Protein AF-A0A9E0N8D3-F1 (afdb_monomer)

pLDDT: mean 85.91, std 18.09, range [28.48, 98.56]

Solvent-accessible surface area (backbone atoms only — not comparable to full-atom values): 15712 Å² total; per-residue (Å²): 138,87,85,82,84,81,83,80,85,80,82,81,82,82,82,81,84,80,82,82,86,77,92,72,96,68,85,80,76,84,76,77,80,75,85,66,82,74,75,60,79,77,50,47,79,58,32,45,35,40,57,48,34,69,69,19,32,41,31,29,30,68,46,88,42,98,56,79,74,58,76,90,47,58,87,72,46,71,86,77,69,68,36,38,36,43,28,31,67,43,75,44,84,40,78,95,78,21,38,35,34,36,29,39,39,31,41,73,84,48,74,42,73,33,40,37,40,24,43,97,76,38,31,37,54,36,80,48,24,34,87,54,56,32,44,76,65,38,65,81,55,45,46,82,39,86,67,46,75,50,72,42,72,42,49,60,54,99,29,37,83,53,64,70,53,51,58,30,40,39,40,28,35,37,37,43,50,66,57,93,94,51,84,66,89,57,69,52,35,36,40,40,37,38,39,38,38,36,61,47,71,68,44,81,48,62,37,46,94,72,71,49,68,42,69,17,38,32,34,39,37,38,45,45,39,33,39,40,46,82,96,52,93,68,62,51,66,52,66,84,87,35,45,18,28,40,24,33,19,72,71,70,12,77,45,35,31,30,27,67,74,46,50,22,32,32,27,53,46,78,43,77,78,105

Radius of gyration: 23.01 Å; Cα contacts (8 Å, |Δi|>4): 579; chains: 1; bounding box: 54×62×64 Å

Structure (mmCIF, N/CA/C/O backbone):
data_AF-A0A9E0N8D3-F1
#
_entry.id   AF-A0A9E0N8D3-F1
#
loop_
_atom_site.group_PDB
_atom_site.id
_atom_site.type_symbol
_atom_site.label_atom_id
_atom_site.label_alt_id
_atom_site.label_comp_id
_atom_site.label_asym_id
_atom_site.label_entity_id
_atom_site.label_seq_id
_atom_site.pdbx_PDB_ins_code
_atom_site.Cartn_x
_atom_site.Cartn_y
_atom_site.Cartn_z
_atom_site.occupancy
_atom_site.B_iso_or_equiv
_atom_site.auth_seq_id
_atom_site.auth_comp_id
_atom_site.auth_asym_id
_atom_site.auth_atom_id
_atom_site.pdbx_PDB_model_num
ATOM 1 N N . MET A 1 1 ? 30.049 -34.501 -36.820 1.00 40.84 1 MET A N 1
ATOM 2 C CA . MET A 1 1 ? 29.892 -33.733 -35.567 1.00 40.84 1 MET A CA 1
ATOM 3 C C . MET A 1 1 ? 28.746 -34.367 -34.801 1.00 40.84 1 MET A C 1
ATOM 5 O O . MET A 1 1 ? 27.603 -34.255 -35.216 1.00 40.84 1 MET A O 1
ATOM 9 N N . THR A 1 2 ? 29.072 -35.170 -33.796 1.00 31.34 2 THR A N 1
ATOM 10 C CA . THR A 1 2 ? 28.142 -36.113 -33.163 1.00 31.34 2 THR A CA 1
ATOM 11 C C . THR A 1 2 ? 27.604 -35.480 -31.885 1.00 31.34 2 THR A C 1
ATOM 13 O O . THR A 1 2 ? 28.347 -35.320 -30.920 1.00 31.34 2 THR A O 1
ATOM 16 N N . VAL A 1 3 ? 26.337 -35.068 -31.895 1.00 28.48 3 VAL A N 1
ATOM 17 C CA . VAL A 1 3 ? 25.669 -34.444 -30.745 1.00 28.48 3 VAL A CA 1
ATOM 18 C C . VAL A 1 3 ? 25.229 -35.547 -29.781 1.00 28.48 3 VAL A C 1
ATOM 20 O O . VAL A 1 3 ? 24.396 -36.383 -30.123 1.00 28.48 3 VAL A O 1
ATOM 23 N N . ARG A 1 4 ? 25.820 -35.577 -28.582 1.00 33.94 4 ARG A N 1
ATOM 24 C CA . ARG A 1 4 ? 25.388 -36.435 -27.471 1.00 33.94 4 ARG A CA 1
ATOM 25 C C . ARG A 1 4 ? 24.353 -35.673 -26.644 1.00 33.94 4 ARG A C 1
ATOM 27 O O . ARG A 1 4 ? 24.693 -34.690 -25.996 1.00 33.94 4 ARG A O 1
ATOM 34 N N . ILE A 1 5 ? 23.108 -36.136 -26.678 1.00 34.28 5 ILE A N 1
ATOM 35 C CA . ILE A 1 5 ? 22.021 -35.663 -25.814 1.00 34.28 5 ILE A CA 1
ATOM 36 C C . ILE A 1 5 ? 22.166 -36.384 -24.470 1.00 34.28 5 ILE A C 1
ATOM 38 O O . ILE A 1 5 ? 22.005 -37.601 -24.397 1.00 34.28 5 ILE A O 1
ATOM 42 N N . ALA A 1 6 ? 22.516 -35.643 -23.420 1.00 36.38 6 ALA A N 1
ATOM 43 C CA . ALA A 1 6 ? 22.504 -36.136 -22.048 1.00 36.38 6 ALA A CA 1
ATOM 44 C C . ALA A 1 6 ? 21.109 -35.896 -21.454 1.00 36.38 6 ALA A C 1
ATOM 46 O O . ALA A 1 6 ? 20.707 -34.761 -21.212 1.00 36.38 6 ALA A O 1
ATOM 47 N N . LEU A 1 7 ? 20.369 -36.986 -21.261 1.00 33.66 7 LEU A N 1
ATOM 48 C CA . LEU A 1 7 ? 19.068 -37.017 -20.606 1.00 33.66 7 LEU A CA 1
ATOM 49 C C . LEU A 1 7 ? 19.296 -37.026 -19.086 1.00 33.66 7 LEU A C 1
ATOM 51 O O . LEU A 1 7 ? 19.716 -38.040 -18.530 1.00 33.66 7 LEU A O 1
ATOM 55 N N . ALA A 1 8 ? 19.062 -35.899 -18.415 1.00 36.78 8 ALA A N 1
ATOM 56 C CA . ALA A 1 8 ? 19.076 -35.834 -16.957 1.00 36.78 8 ALA A CA 1
ATOM 57 C C . ALA A 1 8 ? 17.675 -36.175 -16.423 1.00 36.78 8 ALA A C 1
ATOM 59 O O . ALA A 1 8 ? 16.746 -35.376 -16.522 1.00 36.78 8 ALA A O 1
ATOM 60 N N . LEU A 1 9 ? 17.531 -37.385 -15.875 1.00 35.62 9 LEU A N 1
ATOM 61 C CA . LEU A 1 9 ? 16.395 -37.778 -15.042 1.00 35.62 9 LEU A CA 1
ATOM 62 C C . LEU A 1 9 ? 16.452 -36.977 -13.733 1.00 35.62 9 LEU A C 1
ATOM 64 O O . LEU A 1 9 ? 17.329 -37.215 -12.905 1.00 35.62 9 LEU A O 1
ATOM 68 N N . ALA A 1 10 ? 15.505 -36.063 -13.527 1.00 40.44 10 ALA A N 1
ATOM 69 C CA . ALA A 1 10 ? 15.233 -35.490 -12.215 1.00 40.44 10 ALA A CA 1
ATOM 70 C C . ALA A 1 10 ? 14.084 -36.273 -11.565 1.00 40.44 10 ALA A C 1
ATOM 72 O O . ALA A 1 10 ? 12.963 -36.325 -12.067 1.00 40.44 10 ALA A O 1
ATOM 73 N N . THR A 1 11 ? 14.410 -36.933 -10.460 1.00 39.22 11 THR A N 1
ATOM 74 C CA . THR A 1 11 ? 13.525 -37.726 -9.609 1.00 39.22 11 THR A CA 1
ATOM 75 C C . THR A 1 11 ? 12.438 -36.861 -8.966 1.00 39.22 11 THR A C 1
ATOM 77 O O . THR A 1 11 ? 12.750 -35.941 -8.210 1.00 39.22 11 THR A O 1
ATOM 80 N N . LEU A 1 12 ? 11.168 -37.197 -9.217 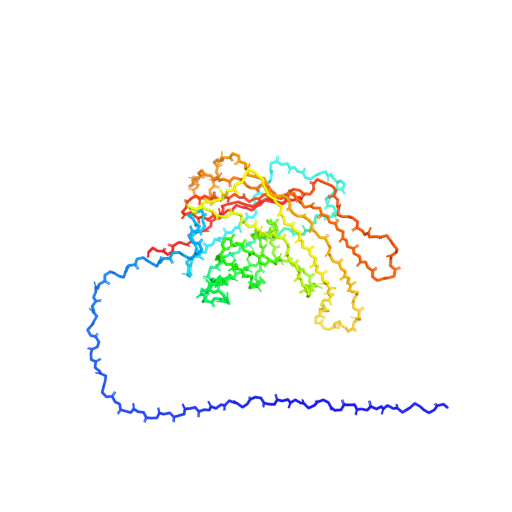1.00 38.12 12 LEU A N 1
ATOM 81 C CA . LEU A 1 12 ? 10.026 -36.726 -8.431 1.00 38.12 12 LEU A CA 1
ATOM 82 C C . LEU A 1 12 ? 10.109 -37.300 -7.009 1.00 38.12 12 LEU A C 1
ATOM 84 O O . LEU A 1 12 ? 10.012 -38.511 -6.812 1.00 38.12 12 LEU A O 1
ATOM 88 N N . GLY A 1 13 ? 10.261 -36.423 -6.018 1.00 33.69 13 GLY A N 1
ATOM 89 C CA . GLY A 1 13 ? 10.065 -36.763 -4.614 1.00 33.69 13 GLY A CA 1
ATOM 90 C C . GLY A 1 13 ? 8.574 -36.867 -4.304 1.00 33.69 13 GLY A C 1
ATOM 91 O O . GLY A 1 13 ? 7.885 -35.853 -4.230 1.00 33.69 13 GLY A O 1
ATOM 92 N N . LEU A 1 14 ? 8.082 -38.094 -4.122 1.00 37.59 14 LEU A N 1
ATOM 93 C CA . LEU A 1 14 ? 6.800 -38.353 -3.471 1.00 37.59 14 LEU A CA 1
ATOM 94 C C . LEU A 1 14 ? 6.910 -37.969 -1.989 1.00 37.59 14 LEU A C 1
ATOM 96 O O . LEU A 1 14 ? 7.679 -38.579 -1.248 1.00 37.59 14 LEU A O 1
ATOM 100 N N . ALA A 1 15 ? 6.120 -36.991 -1.546 1.00 43.09 15 ALA A N 1
ATOM 101 C CA . ALA A 1 15 ? 5.845 -36.786 -0.130 1.00 43.09 15 ALA A CA 1
ATOM 102 C C . ALA A 1 15 ? 4.623 -37.628 0.261 1.00 43.09 15 ALA A C 1
ATOM 104 O O . ALA A 1 15 ? 3.519 -37.442 -0.249 1.00 43.09 15 ALA A O 1
ATOM 105 N N . SER A 1 16 ? 4.867 -38.595 1.140 1.00 44.56 16 SER A N 1
ATOM 106 C CA . SER A 1 16 ? 3.917 -39.574 1.653 1.00 44.56 16 SER A CA 1
ATOM 107 C C . SER A 1 16 ? 2.778 -38.925 2.445 1.00 44.56 16 SER A C 1
ATOM 109 O O . SER A 1 16 ? 3.011 -38.252 3.447 1.00 44.56 16 SER A O 1
ATOM 111 N N . ALA A 1 17 ? 1.536 -39.198 2.042 1.00 41.22 17 ALA A N 1
ATOM 112 C CA . ALA A 1 17 ? 0.356 -38.984 2.869 1.00 41.22 17 ALA A CA 1
ATOM 113 C C . ALA A 1 17 ? 0.289 -40.087 3.939 1.00 41.22 17 ALA A C 1
ATOM 115 O O . ALA A 1 17 ? 0.029 -41.250 3.629 1.00 41.22 17 ALA A O 1
ATOM 116 N N . ALA A 1 18 ? 0.545 -39.735 5.198 1.00 47.09 18 ALA A N 1
ATOM 117 C CA . ALA A 1 18 ? 0.273 -40.615 6.327 1.00 47.09 18 ALA A CA 1
ATOM 118 C C . ALA A 1 18 ? -1.223 -40.543 6.667 1.00 47.09 18 ALA A C 1
ATOM 120 O O . ALA A 1 18 ? -1.723 -39.526 7.147 1.00 47.09 18 ALA A O 1
ATOM 121 N N . VAL A 1 19 ? -1.933 -41.636 6.394 1.00 41.06 19 VAL A N 1
ATOM 122 C CA . VAL A 1 19 ? -3.293 -41.890 6.872 1.00 41.06 19 VAL A CA 1
ATOM 123 C C . VAL A 1 19 ? -3.208 -42.210 8.364 1.00 41.06 19 VAL A C 1
ATOM 125 O O . VAL A 1 19 ? -2.676 -43.250 8.743 1.00 41.06 19 VAL A O 1
ATOM 128 N N . VAL A 1 20 ? -3.728 -41.323 9.212 1.00 47.22 20 VAL A N 1
ATOM 129 C CA . VAL A 1 20 ? -3.997 -41.627 10.624 1.00 47.22 20 VAL A CA 1
ATOM 130 C C . VAL A 1 20 ? -5.449 -42.083 10.719 1.00 47.22 20 VAL A C 1
ATOM 132 O O . VAL A 1 20 ? -6.372 -41.280 10.824 1.00 47.22 20 VAL A O 1
ATOM 135 N N . THR A 1 21 ? -5.654 -43.392 10.618 1.00 46.22 21 THR A N 1
ATOM 136 C CA . THR A 1 21 ? -6.867 -44.056 11.102 1.00 46.22 21 THR A CA 1
ATOM 137 C C . THR A 1 21 ? -6.728 -44.250 12.602 1.00 46.22 21 THR A C 1
ATOM 139 O O . THR A 1 21 ? -6.015 -45.157 13.024 1.00 46.22 21 THR A O 1
ATOM 142 N N . ASP A 1 22 ? -7.428 -43.432 13.386 1.00 42.62 22 ASP A N 1
ATOM 143 C CA . ASP A 1 22 ? -7.700 -43.733 14.790 1.00 42.62 22 ASP A CA 1
ATOM 144 C C . ASP A 1 22 ? -9.212 -43.878 14.993 1.00 42.62 22 ASP A C 1
ATOM 146 O O . ASP A 1 22 ? -9.996 -42.931 14.900 1.00 42.62 22 ASP A O 1
ATOM 150 N N . LEU A 1 23 ? -9.611 -45.128 15.219 1.00 49.78 23 LEU A N 1
ATOM 151 C CA . LEU A 1 23 ? -10.921 -45.538 15.698 1.00 49.78 23 LEU A CA 1
ATOM 152 C C . LEU A 1 23 ? -10.947 -45.322 17.212 1.00 49.78 23 LEU A C 1
ATOM 154 O O . LEU A 1 23 ? -10.420 -46.136 17.964 1.00 49.78 23 LEU A O 1
ATOM 158 N N . ALA A 1 24 ? -11.605 -44.257 17.665 1.00 49.31 24 ALA A N 1
ATOM 159 C CA . ALA A 1 24 ? -11.943 -44.082 19.073 1.00 49.31 24 ALA A CA 1
ATOM 160 C C . ALA A 1 24 ? -13.449 -43.840 19.222 1.00 49.31 24 ALA A C 1
ATOM 162 O O . ALA A 1 24 ? -13.949 -42.718 19.167 1.00 49.31 24 ALA A O 1
ATOM 163 N N . THR A 1 25 ? -14.186 -44.931 19.431 1.00 54.22 25 THR A N 1
ATOM 164 C CA . THR A 1 25 ? -15.510 -44.920 20.056 1.00 54.22 25 THR A CA 1
ATOM 165 C C . THR A 1 25 ? -15.358 -44.448 21.503 1.00 54.22 25 THR A C 1
ATOM 167 O O . THR A 1 25 ? -14.963 -45.221 22.374 1.00 54.22 25 THR A O 1
ATOM 170 N N . GLY A 1 26 ? -15.647 -43.172 21.756 1.00 43.62 26 GLY A N 1
ATOM 171 C CA . GLY A 1 26 ? -15.596 -42.564 23.083 1.00 43.62 26 GLY A CA 1
ATOM 172 C C . GLY A 1 26 ? -16.756 -41.593 23.279 1.00 43.62 26 GLY A C 1
ATOM 173 O O . GLY A 1 26 ? -16.940 -40.664 22.503 1.00 43.62 26 GLY A O 1
ATOM 174 N N . VAL A 1 27 ? -17.551 -41.860 24.312 1.00 48.00 27 VAL A N 1
ATOM 175 C CA . VAL A 1 27 ? -18.714 -41.105 24.797 1.00 48.00 27 VAL A CA 1
ATOM 176 C C . VAL A 1 27 ? -18.475 -39.591 24.749 1.00 48.00 27 VAL A C 1
ATOM 178 O O . VAL A 1 27 ? -17.574 -39.083 25.411 1.00 48.00 27 VAL A O 1
ATOM 181 N N . ALA A 1 28 ? -19.304 -38.871 23.991 1.00 44.22 28 ALA A N 1
ATOM 182 C CA . ALA A 1 28 ? -19.281 -37.414 23.939 1.00 44.22 28 ALA A CA 1
ATOM 183 C C . ALA A 1 28 ? -19.680 -36.835 25.312 1.00 44.22 28 ALA A C 1
ATOM 185 O O . ALA A 1 28 ? -20.822 -37.034 25.737 1.00 44.22 28 ALA A O 1
ATOM 186 N N . PRO A 1 29 ? -18.801 -36.104 26.023 1.00 46.78 29 PRO A N 1
ATOM 187 C CA . PRO A 1 29 ? -19.255 -35.296 27.138 1.00 46.78 29 PRO A CA 1
ATOM 188 C C . PRO A 1 29 ? -20.081 -34.147 26.559 1.00 46.78 29 PRO A C 1
ATOM 190 O O . PRO A 1 29 ? -19.636 -33.438 25.655 1.00 46.78 29 PRO A O 1
ATOM 193 N N . ALA A 1 30 ? -21.296 -33.971 27.074 1.00 49.72 30 ALA A N 1
ATOM 194 C CA . ALA A 1 30 ? -22.115 -32.801 26.805 1.00 49.72 30 ALA A CA 1
ATOM 195 C C . ALA A 1 30 ? -21.311 -31.540 27.166 1.00 49.72 30 ALA A C 1
ATOM 197 O O . ALA A 1 30 ? -21.161 -31.188 28.337 1.00 49.72 30 ALA A O 1
ATOM 198 N N . LEU A 1 31 ? -20.755 -30.880 26.148 1.00 45.69 31 LEU A N 1
ATOM 199 C CA . LEU A 1 31 ? -20.131 -29.572 26.274 1.00 45.69 31 LEU A CA 1
ATOM 200 C C . LEU A 1 31 ? -21.235 -28.578 26.617 1.00 45.69 31 LEU A C 1
ATOM 202 O O . LEU A 1 31 ? -21.971 -28.104 25.754 1.00 45.69 31 LEU A O 1
ATOM 206 N N . ALA A 1 32 ? -21.350 -28.284 27.909 1.00 45.03 32 ALA A N 1
ATOM 207 C CA . ALA A 1 32 ? -22.109 -27.158 28.409 1.00 45.03 32 ALA A CA 1
ATOM 208 C C . ALA A 1 32 ? -21.654 -25.893 27.665 1.00 45.03 32 ALA A C 1
ATOM 210 O O . ALA A 1 32 ? -20.548 -25.391 27.883 1.00 45.03 32 ALA A O 1
ATOM 211 N N . GLN A 1 33 ? -22.513 -25.387 26.777 1.00 47.53 33 GLN A N 1
ATOM 212 C CA . GLN A 1 33 ? -22.374 -24.075 26.159 1.00 47.53 33 GLN A CA 1
ATOM 213 C C . GLN A 1 33 ? -22.408 -23.021 27.268 1.00 47.53 33 GLN A C 1
ATOM 215 O O . GLN A 1 33 ? -23.461 -22.529 27.670 1.00 47.53 33 GLN A O 1
ATOM 220 N N . ARG A 1 34 ? -21.232 -22.665 27.791 1.00 47.72 34 ARG A N 1
ATOM 221 C CA . ARG A 1 34 ? -21.062 -21.432 28.552 1.00 47.72 34 ARG A CA 1
ATOM 222 C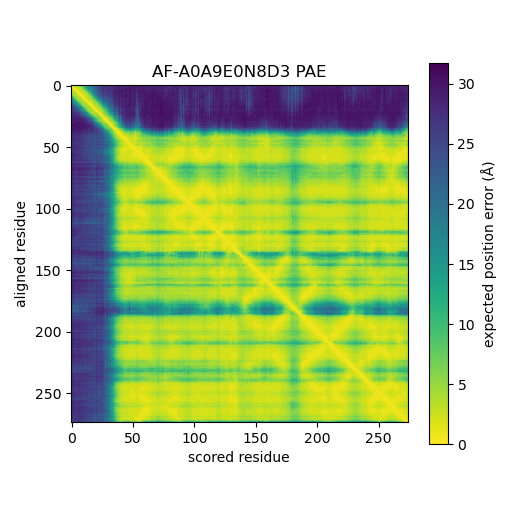 C . ARG A 1 34 ? -21.243 -20.280 27.572 1.00 47.72 34 ARG A C 1
ATOM 224 O O . ARG A 1 34 ? -20.323 -19.929 26.842 1.00 47.72 34 ARG A O 1
ATOM 231 N N . SER A 1 35 ? -22.435 -19.693 27.580 1.00 49.47 35 SER A N 1
ATOM 232 C CA . SER A 1 35 ? -22.829 -18.474 26.865 1.00 49.47 35 SER A CA 1
ATOM 233 C C . SER A 1 35 ? -22.154 -17.211 27.427 1.00 49.47 35 SER A C 1
ATOM 235 O O . SER A 1 35 ? -22.774 -16.161 27.595 1.00 49.47 35 SER A O 1
ATOM 237 N N . GLY A 1 36 ? -20.855 -17.287 27.725 1.00 53.06 36 GLY A N 1
ATOM 238 C CA . GLY A 1 36 ? -20.062 -16.095 27.977 1.00 53.06 36 GLY A CA 1
ATOM 239 C C . GLY A 1 36 ? -19.882 -15.356 26.657 1.00 53.06 36 GLY A C 1
ATOM 240 O O . GLY A 1 36 ? -19.330 -15.926 25.719 1.00 53.06 36 GLY A O 1
ATOM 241 N N . LYS A 1 37 ? -20.340 -14.101 26.567 1.00 60.81 37 LYS A N 1
ATOM 242 C CA . LYS A 1 37 ? -19.964 -13.209 25.461 1.00 60.81 37 LYS A CA 1
ATOM 243 C C . LYS A 1 37 ? -18.437 -13.224 25.352 1.00 60.81 37 LYS A C 1
ATOM 245 O O . LYS A 1 37 ? -17.758 -12.754 26.268 1.00 60.81 37 LYS A O 1
ATOM 250 N N . ALA A 1 38 ? -17.909 -13.810 24.280 1.00 72.00 38 ALA A N 1
ATOM 251 C CA . ALA A 1 38 ? -16.483 -13.771 23.997 1.00 72.00 38 ALA A CA 1
ATOM 252 C C . ALA A 1 38 ? -16.042 -12.302 23.949 1.00 72.00 38 ALA A C 1
ATOM 254 O O . ALA A 1 38 ? -16.764 -11.449 23.430 1.00 72.00 38 ALA A O 1
ATOM 255 N N . LYS A 1 39 ? -14.894 -11.986 24.556 1.00 74.75 39 LYS A N 1
ATOM 256 C CA . LYS A 1 39 ? -14.330 -10.637 24.457 1.00 74.75 39 LYS A CA 1
ATOM 257 C C . LYS A 1 39 ? -13.978 -10.353 22.990 1.00 74.75 39 LYS A C 1
ATOM 259 O O . LYS A 1 39 ? -13.522 -11.286 22.324 1.00 74.75 39 LYS A O 1
ATOM 264 N N . PRO A 1 40 ? -14.124 -9.098 22.526 1.00 77.94 40 PRO A N 1
ATOM 265 C CA . PRO A 1 40 ? -13.659 -8.690 21.208 1.00 77.94 40 PRO A CA 1
ATOM 266 C C . PRO A 1 40 ? -12.215 -9.148 20.985 1.00 77.94 40 PRO A C 1
ATOM 268 O O . PRO A 1 40 ? -11.390 -8.986 21.898 1.00 77.94 40 PRO A O 1
ATOM 271 N N . PRO A 1 41 ? -11.876 -9.705 19.814 1.00 85.88 41 PRO A N 1
ATOM 272 C CA . PRO A 1 41 ? -10.490 -10.007 19.487 1.00 85.88 41 PRO A CA 1
ATOM 273 C C . PRO A 1 41 ? -9.648 -8.722 19.514 1.00 85.88 41 PRO A C 1
ATOM 275 O O . PRO A 1 41 ? -10.050 -7.678 18.999 1.00 85.88 41 PRO A O 1
ATOM 278 N N . LYS A 1 42 ? -8.462 -8.785 20.133 1.00 88.25 42 LYS A N 1
ATOM 279 C CA . LYS A 1 42 ? -7.525 -7.653 20.156 1.00 88.25 42 LYS A CA 1
ATOM 280 C C . LYS A 1 42 ? -6.913 -7.476 18.752 1.00 88.25 42 LYS A C 1
ATOM 282 O O . LYS A 1 42 ? -6.378 -8.454 18.231 1.00 88.25 42 LYS A O 1
ATOM 287 N N . PRO A 1 43 ? -6.917 -6.263 18.166 1.00 91.56 43 PRO A N 1
ATOM 288 C CA . PRO A 1 43 ? -6.199 -5.998 16.921 1.00 91.56 43 PRO A CA 1
ATOM 289 C C . PRO A 1 43 ? -4.686 -6.217 17.053 1.00 91.56 43 PRO A C 1
ATOM 291 O O . PRO A 1 43 ? -4.087 -5.886 18.081 1.00 91.56 43 PRO A O 1
ATOM 294 N N . ALA A 1 44 ? -4.063 -6.734 15.995 1.00 92.81 44 ALA A N 1
ATOM 295 C CA . ALA A 1 44 ? -2.612 -6.810 15.867 1.00 92.81 44 ALA A CA 1
ATOM 296 C C . ALA A 1 44 ? -1.985 -5.433 15.595 1.00 92.81 44 ALA A C 1
ATOM 298 O O . ALA A 1 44 ? -2.652 -4.491 15.165 1.00 92.81 44 ALA A O 1
ATOM 299 N N . CYS A 1 45 ? -0.674 -5.330 15.841 1.00 91.50 45 CYS A N 1
ATOM 300 C CA . CYS A 1 45 ? 0.171 -4.165 15.540 1.00 91.50 45 CYS A CA 1
ATOM 301 C C . CYS A 1 45 ? -0.192 -2.846 16.250 1.00 91.50 45 CYS A C 1
ATOM 303 O O . CYS A 1 45 ? 0.422 -1.821 15.961 1.00 91.50 45 CYS A O 1
ATOM 305 N N . ASP A 1 46 ? -1.177 -2.861 17.157 1.00 88.69 46 ASP A N 1
ATOM 306 C CA . ASP A 1 46 ? -1.665 -1.726 17.955 1.00 88.69 46 ASP A CA 1
ATOM 307 C C . ASP A 1 46 ? -1.992 -0.443 17.142 1.00 88.69 46 ASP A C 1
ATOM 309 O O . ASP A 1 46 ? -2.109 0.639 17.717 1.00 88.69 46 ASP A O 1
ATOM 313 N N . LEU A 1 47 ? -2.185 -0.534 15.818 1.00 90.44 47 LEU A N 1
ATOM 314 C CA . LEU A 1 47 ? -2.511 0.598 14.942 1.00 90.44 47 LEU A CA 1
ATOM 315 C C . LEU A 1 47 ? -4.021 0.876 14.966 1.00 90.44 47 LEU A C 1
ATOM 317 O O . LEU A 1 47 ? -4.816 0.150 14.375 1.00 90.44 47 LEU A O 1
ATOM 321 N N . LYS A 1 48 ? -4.438 1.965 15.619 1.00 88.81 48 LYS A N 1
ATOM 322 C CA . LYS A 1 48 ? -5.859 2.336 15.762 1.00 88.81 48 LYS A CA 1
ATOM 323 C C . LYS A 1 48 ? -6.519 2.659 14.425 1.00 88.81 48 LYS A C 1
ATOM 325 O O . LYS A 1 48 ? -7.692 2.358 14.236 1.00 88.81 48 LYS A O 1
ATOM 330 N N . GLY A 1 49 ? -5.757 3.261 13.513 1.00 88.69 49 GLY A N 1
ATOM 331 C CA . GLY A 1 49 ? -6.204 3.610 12.167 1.00 88.69 49 GLY A CA 1
ATOM 332 C C . GLY A 1 49 ? -6.450 2.411 11.259 1.00 88.69 49 GLY A C 1
ATOM 333 O O . GLY A 1 49 ? -7.005 2.594 10.186 1.00 88.69 49 GLY A O 1
ATOM 334 N N . PHE A 1 50 ? -6.036 1.203 11.659 1.00 94.19 50 PHE A N 1
ATOM 335 C CA . PHE A 1 50 ? -6.167 0.007 10.841 1.00 94.19 50 PHE A CA 1
ATOM 336 C C . PHE A 1 50 ? -6.333 -1.241 11.718 1.00 94.19 50 PHE A C 1
ATOM 338 O O . PHE A 1 50 ? -5.339 -1.840 12.135 1.00 94.19 50 PHE A O 1
ATOM 345 N N . PRO A 1 51 ? -7.581 -1.635 12.037 1.00 94.31 51 PRO A N 1
ATOM 346 C CA . PRO A 1 51 ? -7.832 -2.764 12.921 1.00 94.31 51 PRO A CA 1
ATOM 347 C C . PRO A 1 51 ? -7.479 -4.083 12.221 1.00 94.31 51 PRO A C 1
ATOM 349 O O . PRO A 1 51 ? -8.277 -4.644 11.471 1.00 94.31 51 PRO A O 1
ATOM 352 N N . LEU A 1 52 ? -6.279 -4.596 12.487 1.00 96.44 52 LEU A N 1
ATOM 353 C CA . LEU A 1 52 ? -5.801 -5.876 11.966 1.00 96.44 52 LEU A CA 1
ATOM 354 C C . LEU A 1 52 ? -6.330 -7.030 12.826 1.00 96.44 52 LEU A C 1
ATOM 356 O O . LEU A 1 52 ? -5.682 -7.462 13.777 1.00 96.44 52 LEU A O 1
ATOM 360 N N . VAL A 1 53 ? -7.535 -7.501 12.510 1.00 96.94 53 VAL A N 1
ATOM 361 C CA . VAL A 1 53 ? -8.213 -8.628 13.170 1.00 96.94 53 VAL A CA 1
ATOM 362 C C . VAL A 1 53 ? -8.622 -9.631 12.102 1.00 96.94 53 VAL A C 1
ATOM 364 O O . VAL A 1 53 ? -9.205 -9.224 11.101 1.00 96.94 53 VAL A O 1
ATOM 367 N N . VAL A 1 54 ? -8.348 -10.922 12.317 1.00 97.38 54 VAL A N 1
ATOM 368 C CA . VAL A 1 54 ? -8.739 -11.994 11.383 1.00 97.38 54 VAL A CA 1
ATOM 369 C C . VAL A 1 54 ? -10.226 -11.896 11.041 1.00 97.38 54 VAL A C 1
ATOM 371 O O . VAL A 1 54 ? -11.066 -11.801 11.934 1.00 97.38 54 VAL A O 1
ATOM 374 N N . GLY A 1 55 ? -10.538 -11.920 9.745 1.00 97.06 55 GLY A N 1
ATOM 375 C CA . GLY A 1 55 ? -11.895 -11.776 9.218 1.00 97.06 55 GLY A CA 1
ATOM 376 C C . GLY A 1 55 ? -12.321 -10.336 8.919 1.00 97.06 55 GLY A C 1
ATOM 377 O O . GLY A 1 55 ? -13.331 -10.150 8.241 1.00 97.06 55 GLY A O 1
ATOM 378 N N . ASN A 1 56 ? -11.564 -9.318 9.349 1.00 98.31 56 ASN A N 1
ATOM 379 C CA . ASN A 1 56 ? -11.799 -7.957 8.867 1.00 98.31 56 ASN A CA 1
ATOM 380 C C . ASN A 1 56 ? -11.525 -7.884 7.365 1.00 98.31 56 ASN A C 1
ATOM 382 O O . ASN A 1 56 ? -10.530 -8.436 6.888 1.00 98.31 56 ASN A O 1
ATOM 386 N N . SER A 1 57 ? -12.384 -7.182 6.627 1.00 98.38 57 SER A N 1
ATOM 387 C CA . SER A 1 57 ? -12.216 -7.013 5.186 1.00 98.38 57 SER A CA 1
ATOM 388 C C . SER A 1 57 ? -12.723 -5.675 4.665 1.00 98.38 57 SER A C 1
ATOM 390 O O . SER A 1 57 ? -13.742 -5.164 5.139 1.00 98.38 57 SER A O 1
ATOM 392 N N . TRP A 1 58 ? -12.080 -5.193 3.607 1.00 98.50 58 TRP A N 1
ATOM 393 C CA . TRP A 1 58 ? -12.411 -3.971 2.882 1.00 98.50 58 TRP A CA 1
ATOM 394 C C . TRP A 1 58 ? -12.549 -4.288 1.395 1.00 98.50 58 TRP A C 1
ATOM 396 O O . TRP A 1 58 ? -11.615 -4.812 0.790 1.00 98.50 58 TRP A O 1
ATOM 406 N N . THR A 1 59 ? -13.693 -3.952 0.805 1.00 98.50 59 THR A N 1
ATOM 407 C CA . THR A 1 59 ? -13.897 -4.024 -0.647 1.00 98.50 59 THR A CA 1
ATOM 408 C C . THR A 1 59 ? -13.806 -2.621 -1.226 1.00 98.50 59 THR A C 1
ATOM 410 O O . THR A 1 59 ? -14.602 -1.752 -0.868 1.00 98.50 59 THR A O 1
ATOM 413 N N . PHE A 1 60 ? -12.898 -2.407 -2.168 1.00 98.50 60 PHE A N 1
ATOM 414 C CA . PHE A 1 60 ? -12.726 -1.160 -2.898 1.00 98.50 60 PHE A CA 1
ATOM 415 C C . PHE A 1 60 ? -13.186 -1.312 -4.344 1.00 98.50 60 PHE A C 1
ATOM 417 O O . PHE A 1 60 ? -12.972 -2.351 -4.970 1.00 98.50 60 PHE A O 1
ATOM 424 N N . VAL A 1 61 ? -13.797 -0.251 -4.865 1.00 97.94 61 VAL A N 1
ATOM 425 C CA . VAL A 1 61 ? -14.220 -0.144 -6.267 1.00 97.94 61 VAL A CA 1
ATOM 426 C C . VAL A 1 61 ? -13.702 1.162 -6.869 1.00 97.94 61 VAL A C 1
ATOM 428 O O . VAL A 1 61 ? -13.514 2.133 -6.121 1.00 97.94 61 VAL A O 1
ATOM 431 N N . PRO A 1 62 ? -13.477 1.211 -8.193 1.00 97.31 62 PRO A N 1
ATOM 432 C CA . PRO A 1 62 ? -13.136 2.433 -8.901 1.00 97.31 62 PRO A CA 1
ATOM 433 C C . PRO A 1 62 ? -14.096 3.582 -8.606 1.00 97.31 62 PRO A C 1
ATOM 435 O O . PRO A 1 62 ? -15.317 3.421 -8.602 1.00 97.31 62 PRO A O 1
ATOM 438 N N . THR A 1 63 ? -13.534 4.767 -8.402 1.00 95.94 63 THR A N 1
ATOM 439 C CA . THR A 1 63 ? -14.275 6.028 -8.340 1.00 95.94 63 THR A CA 1
ATOM 440 C C . THR A 1 63 ? -13.594 7.080 -9.203 1.00 95.94 63 THR A C 1
ATOM 442 O O . THR A 1 63 ? -12.441 6.926 -9.602 1.00 95.94 63 THR A O 1
ATOM 445 N N . ALA A 1 64 ? -14.314 8.156 -9.520 1.00 93.00 64 ALA A N 1
ATOM 446 C CA . ALA A 1 64 ? -13.749 9.245 -10.302 1.00 93.00 64 ALA A CA 1
ATOM 447 C C . ALA A 1 64 ? -12.603 9.918 -9.531 1.00 93.00 64 ALA A C 1
ATOM 449 O O . ALA A 1 64 ? -12.806 10.442 -8.432 1.00 93.00 64 ALA A O 1
ATOM 450 N N . ALA A 1 65 ? -11.408 9.923 -10.122 1.00 91.19 65 ALA A N 1
ATOM 451 C CA . ALA A 1 65 ? -10.301 10.731 -9.637 1.00 91.19 65 ALA A CA 1
ATOM 452 C C . ALA A 1 65 ? -10.602 12.231 -9.832 1.00 91.19 65 ALA A C 1
ATOM 454 O O . ALA A 1 65 ? -11.305 12.605 -10.776 1.00 91.19 65 ALA A O 1
ATOM 455 N N . PRO A 1 66 ? -10.060 13.117 -8.975 1.00 88.81 66 PRO A N 1
ATOM 456 C CA . PRO A 1 66 ? -10.322 14.557 -9.053 1.00 88.81 66 PRO A CA 1
ATOM 457 C C . PRO A 1 66 ? -9.723 15.223 -10.298 1.00 88.81 66 PRO A C 1
ATOM 459 O O . PRO A 1 66 ? -10.112 16.334 -10.646 1.00 88.81 66 PRO A O 1
ATOM 462 N N . ALA A 1 67 ? -8.774 14.560 -10.958 1.00 88.88 67 ALA A N 1
ATOM 463 C CA . ALA A 1 67 ? -8.157 15.012 -12.192 1.00 88.88 67 ALA A CA 1
ATOM 464 C C . ALA A 1 67 ? -8.154 13.870 -13.208 1.00 88.88 67 ALA A C 1
ATOM 466 O O . ALA A 1 67 ? -8.009 12.705 -12.838 1.00 88.88 67 ALA A O 1
ATOM 467 N N . GLN A 1 68 ? -8.300 14.226 -14.481 1.00 88.19 68 GLN A N 1
ATOM 468 C CA . GLN A 1 68 ? -8.131 13.291 -15.585 1.00 88.19 68 GLN A CA 1
ATOM 469 C C . GLN A 1 68 ? -6.660 13.252 -16.016 1.00 88.19 68 GLN A C 1
ATOM 471 O O . GLN A 1 68 ? -5.967 14.271 -15.904 1.00 88.19 68 GLN A O 1
ATOM 476 N N . PRO A 1 69 ? -6.180 12.112 -16.533 1.00 88.00 69 PRO A N 1
ATOM 477 C CA . PRO A 1 69 ? -4.842 12.044 -17.090 1.00 88.00 69 PRO A CA 1
ATOM 478 C C . PRO A 1 69 ? -4.726 12.951 -18.325 1.00 88.00 69 PRO A C 1
ATOM 480 O O . PRO A 1 69 ? -5.669 13.032 -19.117 1.00 88.00 69 PRO A O 1
ATOM 483 N N . PRO A 1 70 ? -3.566 13.583 -18.561 1.00 88.00 70 PRO A N 1
ATOM 484 C CA . PRO A 1 70 ? -3.242 14.166 -19.857 1.00 88.00 70 PRO A CA 1
ATOM 485 C C . PRO A 1 70 ? -3.375 13.128 -20.978 1.00 88.00 70 PRO A C 1
ATOM 487 O O . PRO A 1 70 ? -2.978 11.975 -20.805 1.00 88.00 70 PRO A O 1
ATOM 490 N N . GLU A 1 71 ? -3.850 13.547 -22.152 1.00 89.88 71 GLU A N 1
ATOM 491 C CA . GLU A 1 71 ? -4.104 12.658 -23.299 1.00 89.88 71 GLU A CA 1
ATOM 492 C C . GLU A 1 71 ? -2.880 11.803 -23.674 1.00 89.88 71 GLU A C 1
ATOM 494 O O . GLU A 1 71 ? -2.989 10.600 -23.907 1.00 89.88 71 GLU A O 1
ATOM 499 N N . ALA A 1 72 ? -1.684 12.397 -23.624 1.00 87.06 72 ALA A N 1
ATOM 500 C CA . ALA A 1 72 ? -0.424 11.711 -23.904 1.00 87.06 72 ALA A CA 1
ATOM 501 C C . ALA A 1 72 ? -0.121 10.535 -22.951 1.00 87.06 72 ALA A C 1
ATOM 503 O O . ALA A 1 72 ? 0.657 9.648 -23.311 1.00 87.06 72 ALA A O 1
ATOM 504 N N . MET A 1 73 ? -0.720 10.520 -21.753 1.00 85.69 73 MET A N 1
ATOM 505 C CA . MET A 1 73 ? -0.550 9.453 -20.764 1.00 85.69 73 MET A CA 1
ATOM 506 C C . MET A 1 73 ? -1.568 8.323 -20.910 1.00 85.69 73 MET A C 1
ATOM 508 O O . MET A 1 73 ? -1.279 7.221 -20.457 1.00 85.69 73 MET A O 1
ATOM 512 N N . LEU A 1 74 ? -2.700 8.537 -21.592 1.00 88.19 74 LEU A N 1
ATOM 513 C CA . LEU A 1 74 ? -3.797 7.560 -21.659 1.00 88.19 74 LEU A CA 1
ATOM 514 C C . LEU A 1 74 ? -3.352 6.178 -22.159 1.00 88.19 74 LEU A C 1
ATOM 516 O O . LEU A 1 74 ? -3.805 5.163 -21.646 1.00 88.19 74 LEU A O 1
ATOM 520 N N . ARG A 1 75 ? -2.413 6.129 -23.111 1.00 88.06 75 ARG A N 1
ATOM 521 C CA . ARG A 1 75 ? -1.872 4.871 -23.663 1.00 88.06 75 ARG A CA 1
ATOM 522 C C . ARG A 1 75 ? -0.939 4.101 -22.720 1.00 88.06 75 ARG A C 1
ATOM 524 O O . ARG A 1 75 ? -0.587 2.966 -23.022 1.00 88.06 75 ARG A O 1
ATOM 531 N N . PHE A 1 76 ? -0.479 4.737 -21.647 1.00 84.19 76 PHE A N 1
ATOM 532 C CA . PHE A 1 76 ? 0.446 4.162 -20.667 1.00 84.19 76 PHE A CA 1
ATOM 533 C C . PHE A 1 76 ? -0.243 3.811 -19.347 1.00 84.19 76 PHE A C 1
ATOM 535 O O . PHE A 1 76 ? 0.393 3.242 -18.463 1.00 84.19 76 PHE A O 1
ATOM 542 N N . ILE A 1 77 ? -1.524 4.154 -19.207 1.00 87.62 77 ILE A N 1
ATOM 543 C CA . ILE A 1 77 ? -2.305 3.829 -18.021 1.00 87.62 77 ILE A CA 1
ATOM 544 C C . ILE A 1 77 ? -2.657 2.343 -18.084 1.00 87.62 77 ILE A C 1
ATOM 546 O O . ILE A 1 77 ? -3.261 1.901 -19.068 1.00 87.62 77 ILE A O 1
ATOM 550 N N . PRO A 1 78 ? -2.263 1.548 -17.076 1.00 88.50 78 PRO A N 1
ATOM 551 C CA . PRO A 1 78 ? -2.648 0.150 -17.028 1.00 88.50 78 PRO A CA 1
ATOM 552 C C . PRO A 1 78 ? -4.174 0.034 -16.891 1.00 88.50 78 PRO A C 1
ATOM 554 O O . PRO A 1 78 ? -4.820 0.960 -16.408 1.00 88.50 78 PRO A O 1
ATOM 557 N N . PRO A 1 79 ? -4.782 -1.102 -17.259 1.00 89.88 79 PRO A N 1
ATOM 558 C CA . PRO A 1 79 ? -6.183 -1.350 -16.942 1.00 89.88 79 PRO A CA 1
ATOM 559 C C . PRO A 1 79 ? -6.451 -1.172 -15.442 1.00 89.88 79 PRO A C 1
ATOM 561 O O . PRO A 1 79 ? -5.672 -1.643 -14.613 1.00 89.88 79 PRO A O 1
ATOM 564 N N . GLN A 1 80 ? -7.546 -0.496 -15.092 1.00 92.38 80 GLN A N 1
ATOM 565 C CA . GLN A 1 80 ? -7.973 -0.324 -13.704 1.00 92.38 80 GLN A CA 1
ATOM 566 C C . GLN A 1 80 ? -8.768 -1.558 -13.240 1.00 92.38 80 GLN A C 1
ATOM 568 O O . GLN A 1 80 ? -9.818 -1.839 -13.834 1.00 92.38 80 GLN A O 1
ATOM 573 N N . PRO A 1 81 ? -8.333 -2.270 -12.179 1.00 94.75 81 PRO A N 1
ATOM 574 C CA . PRO A 1 81 ? -9.143 -3.310 -11.562 1.00 94.75 81 PRO A CA 1
ATOM 575 C C . PRO A 1 81 ? -10.540 -2.835 -11.173 1.00 94.75 81 PRO A C 1
ATOM 577 O O . PRO A 1 81 ? -10.710 -1.720 -10.678 1.00 94.75 81 PRO A O 1
ATOM 580 N N . GLN A 1 82 ? -11.543 -3.683 -11.375 1.00 96.88 82 GLN A N 1
ATOM 581 C CA . GLN A 1 82 ? -12.940 -3.350 -11.078 1.00 96.88 82 GLN A CA 1
ATOM 582 C C . GLN A 1 82 ? -13.279 -3.552 -9.603 1.00 96.88 82 GLN A C 1
ATOM 584 O O . GLN A 1 82 ? -14.162 -2.881 -9.061 1.00 96.88 82 GLN A O 1
ATOM 589 N N . LYS A 1 83 ? -12.571 -4.465 -8.940 1.00 97.19 83 LYS A N 1
ATOM 590 C CA . LYS A 1 83 ? -12.760 -4.776 -7.533 1.00 97.19 83 LYS A CA 1
ATOM 591 C C . LYS A 1 83 ? -11.443 -5.197 -6.896 1.00 97.19 83 LYS A C 1
ATOM 593 O O . LYS A 1 83 ? -10.713 -6.035 -7.417 1.00 97.19 83 LYS A O 1
ATOM 598 N N . VAL A 1 84 ? -11.188 -4.642 -5.717 1.00 98.00 84 VAL A N 1
ATOM 599 C CA . VAL A 1 84 ? -10.079 -5.046 -4.851 1.00 98.00 84 VAL A CA 1
ATOM 600 C C . VAL A 1 84 ? -10.656 -5.383 -3.490 1.00 98.00 84 VAL A C 1
ATOM 602 O O . VAL A 1 84 ? -11.275 -4.525 -2.863 1.00 98.00 84 VAL A O 1
ATOM 605 N N . LYS A 1 85 ? -10.475 -6.611 -3.013 1.00 98.38 85 LYS A N 1
ATOM 606 C CA . LYS A 1 85 ? -10.891 -7.010 -1.669 1.00 98.38 85 LYS A CA 1
ATOM 607 C C . LYS A 1 85 ? -9.668 -7.366 -0.841 1.00 98.38 85 LYS A C 1
ATOM 609 O O . LYS A 1 85 ? -8.968 -8.321 -1.146 1.00 98.38 85 LYS A O 1
ATOM 614 N N . LEU A 1 86 ? -9.466 -6.624 0.239 1.00 98.31 86 LEU A N 1
ATOM 615 C CA . LEU A 1 86 ? -8.427 -6.884 1.223 1.00 98.31 86 LEU A CA 1
ATOM 616 C C . LEU A 1 86 ? -9.046 -7.563 2.442 1.00 98.31 86 LEU A C 1
ATOM 618 O O . LEU A 1 86 ? -10.003 -7.034 3.003 1.00 98.31 86 LEU A O 1
ATOM 622 N N . THR A 1 87 ? -8.507 -8.700 2.873 1.00 98.56 87 THR A N 1
ATOM 623 C CA . THR A 1 87 ? -8.989 -9.453 4.042 1.00 98.56 87 THR A CA 1
ATOM 624 C C . THR A 1 87 ? -7.830 -9.782 4.969 1.00 98.56 87 THR A C 1
ATOM 626 O O . THR A 1 87 ? -6.776 -10.191 4.504 1.00 98.56 87 THR A O 1
ATOM 629 N N . VAL A 1 88 ? -8.008 -9.652 6.283 1.00 98.50 88 VAL A N 1
ATOM 630 C CA . VAL A 1 88 ? -7.035 -10.174 7.254 1.00 98.50 88 VAL A CA 1
ATOM 631 C C . VAL A 1 88 ? -7.240 -11.681 7.378 1.00 98.50 88 VAL A C 1
ATOM 633 O O . VAL A 1 88 ? -8.197 -12.130 8.013 1.00 98.50 88 VAL A O 1
ATOM 636 N N . ALA A 1 89 ? -6.351 -12.457 6.765 1.00 98.25 89 ALA A N 1
ATOM 637 C CA . ALA A 1 89 ? -6.477 -13.907 6.666 1.00 98.25 89 ALA A CA 1
ATOM 638 C C . ALA A 1 89 ? -5.936 -14.618 7.912 1.00 98.25 89 ALA A C 1
ATOM 640 O O . ALA A 1 89 ? -6.588 -15.499 8.472 1.00 98.25 89 ALA A O 1
ATOM 641 N N . ALA A 1 90 ? -4.756 -14.211 8.383 1.00 97.94 90 ALA A N 1
ATOM 642 C CA . ALA A 1 90 ? -4.101 -14.840 9.523 1.00 97.94 90 ALA A CA 1
ATOM 643 C C . ALA A 1 90 ? -3.238 -13.852 10.308 1.00 97.94 90 ALA A C 1
ATOM 645 O O . ALA A 1 90 ? -2.738 -12.863 9.772 1.00 97.94 90 ALA A O 1
ATOM 646 N N . ILE A 1 91 ? -3.039 -14.145 11.591 1.00 97.75 91 ILE A N 1
ATOM 647 C CA . ILE A 1 91 ? -2.124 -13.422 12.476 1.00 97.75 91 ILE A CA 1
ATOM 648 C C . ILE A 1 91 ? -1.291 -14.471 13.206 1.00 97.75 91 ILE A C 1
ATOM 650 O O . ILE A 1 91 ? -1.848 -15.348 13.866 1.00 97.75 91 ILE A O 1
ATOM 654 N N . ALA A 1 92 ? 0.031 -14.379 13.094 1.00 97.06 92 ALA A N 1
ATOM 655 C CA . ALA A 1 92 ? 0.963 -15.322 13.700 1.00 97.06 92 ALA A CA 1
ATOM 656 C C . ALA A 1 92 ? 2.137 -14.597 14.383 1.00 97.06 92 ALA A C 1
ATOM 658 O O . ALA A 1 92 ? 2.513 -13.496 13.969 1.00 97.06 92 ALA A O 1
ATOM 659 N N . PRO A 1 93 ? 2.753 -15.196 15.417 1.00 96.62 93 PRO A N 1
ATOM 660 C CA . PRO A 1 93 ? 4.038 -14.733 15.925 1.00 96.62 93 PRO A CA 1
ATOM 661 C C . PRO A 1 93 ? 5.119 -14.814 14.838 1.00 96.62 93 PRO A C 1
ATOM 663 O O . PRO A 1 93 ? 5.220 -15.812 14.127 1.00 96.62 93 PRO A O 1
ATOM 666 N N . GLY A 1 94 ? 5.936 -13.771 14.730 1.00 94.25 94 GLY A N 1
ATOM 667 C CA . GLY A 1 94 ? 7.112 -13.707 13.868 1.00 94.25 94 GLY A CA 1
ATOM 668 C C . GLY A 1 94 ? 8.422 -13.839 14.648 1.00 94.25 94 GLY A C 1
ATOM 669 O O . GLY A 1 94 ? 8.452 -13.951 15.877 1.00 94.25 94 GLY A O 1
ATOM 670 N N . ALA A 1 95 ? 9.544 -13.798 13.928 1.00 91.25 95 ALA A N 1
ATOM 671 C CA . ALA A 1 95 ? 10.871 -13.838 14.537 1.00 91.25 95 ALA A CA 1
ATOM 672 C C . ALA A 1 95 ? 11.134 -12.600 15.416 1.00 91.25 95 ALA A C 1
ATOM 674 O O . ALA A 1 95 ? 10.664 -11.499 15.126 1.00 91.25 95 ALA A O 1
ATOM 675 N N . GLY A 1 96 ? 11.904 -12.770 16.496 1.00 89.94 96 GLY A N 1
ATOM 676 C CA . GLY A 1 96 ? 12.340 -11.651 17.343 1.00 89.94 96 GLY A CA 1
ATOM 677 C C . GLY A 1 96 ? 11.206 -10.899 18.053 1.00 89.94 96 GLY A C 1
ATOM 678 O O . GLY A 1 96 ? 11.330 -9.699 18.281 1.00 89.94 96 GLY A O 1
ATOM 679 N N . GLY A 1 97 ? 10.093 -11.576 18.367 1.00 91.81 97 GLY A N 1
ATOM 680 C CA . GLY A 1 97 ? 8.942 -10.970 19.051 1.00 91.81 97 GLY A CA 1
ATOM 681 C C . GLY A 1 97 ? 8.066 -10.089 18.154 1.00 91.81 97 GLY A C 1
ATOM 682 O O . GLY A 1 97 ? 7.241 -9.329 18.658 1.00 91.81 97 GLY A O 1
ATOM 683 N N . THR A 1 98 ? 8.242 -10.175 16.835 1.00 95.69 98 THR A N 1
ATOM 684 C CA . THR A 1 98 ? 7.355 -9.520 15.867 1.00 95.69 98 THR A CA 1
ATOM 685 C C . THR A 1 98 ? 6.032 -10.276 15.731 1.00 95.69 98 THR A C 1
ATOM 687 O O . THR A 1 98 ? 5.875 -11.404 16.194 1.00 95.69 98 THR A O 1
ATOM 690 N N . THR A 1 99 ? 5.051 -9.641 15.105 1.00 97.12 99 THR A N 1
ATOM 691 C CA . THR A 1 99 ? 3.794 -10.241 14.656 1.00 97.12 99 THR A CA 1
ATOM 692 C C . THR A 1 99 ? 3.748 -10.155 13.138 1.00 97.12 99 THR A C 1
ATOM 694 O O . THR A 1 99 ? 4.080 -9.113 12.575 1.00 97.12 99 THR A O 1
ATOM 697 N N . VAL A 1 100 ? 3.329 -11.235 12.487 1.00 97.81 100 VAL A N 1
ATOM 698 C CA . VAL A 1 100 ? 3.109 -11.299 11.042 1.00 97.81 100 VAL A CA 1
ATOM 699 C C . VAL A 1 100 ? 1.613 -11.417 10.798 1.00 97.81 100 VAL A C 1
ATOM 701 O O . VAL A 1 100 ? 0.965 -12.361 11.251 1.00 97.81 100 VAL A O 1
ATOM 704 N N . VAL A 1 101 ? 1.063 -10.444 10.086 1.00 98.25 101 VAL A N 1
ATOM 705 C CA . VAL A 1 101 ? -0.319 -10.438 9.617 1.00 98.25 101 VAL A CA 1
ATOM 706 C C . VAL A 1 101 ? -0.305 -10.799 8.140 1.00 98.25 101 VAL A C 1
ATOM 708 O O . VAL A 1 101 ? 0.328 -10.107 7.350 1.00 98.25 101 VAL A O 1
ATOM 711 N N . THR A 1 102 ? -0.980 -11.883 7.774 1.00 98.38 102 THR A N 1
ATOM 712 C CA . THR A 1 102 ? -1.185 -12.275 6.374 1.00 98.38 102 THR A CA 1
ATOM 713 C C . THR A 1 102 ? -2.508 -11.705 5.899 1.00 98.38 102 THR A C 1
ATOM 715 O O . THR A 1 102 ? -3.524 -11.827 6.593 1.00 98.38 102 THR A O 1
ATOM 718 N N . LEU A 1 103 ? -2.489 -11.076 4.732 1.00 98.19 103 LEU A N 1
ATOM 719 C CA . LEU A 1 103 ? -3.667 -10.537 4.076 1.00 98.19 103 LEU A CA 1
ATOM 720 C C . LEU A 1 103 ? -3.989 -11.392 2.853 1.00 98.19 103 LEU A C 1
ATOM 722 O O . LEU A 1 103 ? -3.071 -11.857 2.192 1.00 98.19 103 LEU A O 1
ATOM 726 N N . ASP A 1 104 ? -5.268 -11.535 2.531 1.00 98.06 104 ASP A N 1
ATOM 727 C CA . ASP A 1 104 ? -5.701 -11.944 1.197 1.00 98.06 104 ASP A CA 1
ATOM 728 C C . ASP A 1 104 ? -6.102 -10.683 0.435 1.00 98.06 104 ASP A C 1
ATOM 730 O O . ASP A 1 104 ? -7.033 -9.977 0.840 1.00 98.06 104 ASP A O 1
ATOM 734 N N . GLU A 1 105 ? -5.386 -10.385 -0.645 1.00 97.62 105 GLU A N 1
ATOM 735 C CA . GLU A 1 105 ? -5.702 -9.297 -1.568 1.00 97.62 105 GLU A CA 1
ATOM 736 C C . GLU A 1 105 ? -6.210 -9.890 -2.884 1.00 97.62 105 GLU A C 1
ATOM 738 O O . GLU A 1 105 ? -5.436 -10.353 -3.718 1.00 97.62 105 GLU A O 1
ATOM 743 N N . ASP A 1 106 ? -7.531 -9.909 -3.041 1.00 97.12 106 ASP A N 1
ATOM 744 C CA . ASP A 1 106 ? -8.224 -10.364 -4.245 1.00 97.12 106 ASP A CA 1
ATOM 745 C C . ASP A 1 106 ? -8.417 -9.184 -5.203 1.00 97.12 106 ASP A C 1
ATOM 747 O O . ASP A 1 106 ? -9.130 -8.225 -4.891 1.00 97.12 106 ASP A O 1
ATOM 751 N N . VAL A 1 107 ? -7.761 -9.256 -6.359 1.00 95.62 107 VAL A N 1
ATOM 752 C CA . VAL A 1 107 ? -7.815 -8.257 -7.428 1.00 95.62 107 VAL A CA 1
ATOM 753 C C . VAL A 1 107 ? -8.432 -8.904 -8.656 1.00 95.62 107 VAL A C 1
ATOM 755 O O . VAL A 1 107 ? -7.765 -9.649 -9.376 1.00 95.62 107 VAL A O 1
ATOM 758 N N . ASP A 1 108 ? -9.720 -8.632 -8.869 1.00 94.38 108 ASP A N 1
ATOM 759 C CA . ASP A 1 108 ? -10.534 -9.218 -9.940 1.00 94.38 108 ASP A CA 1
ATOM 760 C C . ASP A 1 108 ? -10.405 -10.757 -10.055 1.00 94.38 108 ASP A C 1
ATOM 762 O O . ASP A 1 108 ? -10.317 -11.317 -11.148 1.00 94.38 108 ASP A O 1
ATOM 766 N N . GLY A 1 109 ? -10.390 -11.459 -8.917 1.00 93.25 109 GLY A N 1
ATOM 767 C CA . GLY A 1 109 ? -10.307 -12.920 -8.824 1.00 93.25 109 GLY A CA 1
ATOM 768 C C . GLY A 1 109 ? -8.886 -13.465 -8.668 1.00 93.25 109 GLY A C 1
ATOM 769 O O . GLY A 1 109 ? -8.716 -14.654 -8.388 1.00 93.25 109 GLY A O 1
ATOM 770 N N . ARG A 1 110 ? -7.851 -12.630 -8.825 1.00 91.25 110 ARG A N 1
ATOM 771 C CA . ARG A 1 110 ? -6.463 -13.018 -8.547 1.00 91.25 110 ARG A CA 1
ATOM 772 C C . ARG A 1 110 ? -6.120 -12.707 -7.097 1.00 91.25 110 ARG A C 1
ATOM 774 O O . ARG A 1 110 ? -6.060 -11.543 -6.717 1.00 91.25 110 ARG A O 1
ATOM 781 N N . ILE A 1 111 ? -5.825 -13.749 -6.327 1.00 94.06 111 ILE A N 1
ATOM 782 C CA . ILE A 1 111 ? -5.504 -13.636 -4.903 1.00 94.06 111 ILE A CA 1
ATOM 783 C C . ILE A 1 111 ? -3.989 -13.530 -4.713 1.00 94.06 111 ILE A C 1
ATOM 785 O O . ILE A 1 111 ? -3.227 -14.371 -5.193 1.00 94.06 111 ILE A O 1
ATOM 789 N N . LEU A 1 112 ? -3.568 -12.489 -4.002 1.00 93.75 112 LEU A N 1
ATOM 790 C CA . LEU A 1 112 ? -2.218 -12.300 -3.480 1.00 93.75 112 LEU A CA 1
ATOM 791 C C . LEU A 1 112 ? -2.232 -12.481 -1.963 1.00 93.75 112 LEU A C 1
ATOM 793 O O . LEU A 1 112 ? -3.253 -12.230 -1.320 1.00 93.75 112 LEU A O 1
ATOM 797 N N . HIS A 1 113 ? -1.085 -12.855 -1.396 1.00 96.25 113 HIS A N 1
ATOM 798 C CA . HIS A 1 113 ? -0.931 -13.061 0.045 1.00 96.25 113 HIS A CA 1
ATOM 799 C C . HIS A 1 113 ? 0.118 -12.124 0.665 1.00 96.25 113 HIS A C 1
ATOM 801 O O . HIS A 1 113 ? 1.118 -12.606 1.213 1.00 96.25 113 HIS A O 1
ATOM 807 N N . PRO A 1 114 ? -0.059 -10.790 0.573 1.00 96.38 114 PRO A N 1
ATOM 808 C CA . PRO A 1 114 ? 0.895 -9.872 1.162 1.00 96.38 114 PRO A CA 1
ATOM 809 C C . PRO A 1 114 ? 0.916 -10.001 2.685 1.00 96.38 114 PRO A C 1
ATOM 811 O O . PRO A 1 114 ? -0.049 -10.427 3.329 1.00 96.38 114 PRO A O 1
ATOM 814 N N . THR A 1 115 ? 2.024 -9.575 3.285 1.00 96.81 115 THR A N 1
ATOM 815 C CA . THR A 1 115 ? 2.188 -9.602 4.739 1.00 96.81 115 THR A CA 1
ATOM 816 C C . THR A 1 115 ? 2.492 -8.225 5.307 1.00 96.81 115 THR A C 1
ATOM 818 O O . THR A 1 115 ? 3.133 -7.382 4.677 1.00 96.81 115 THR A O 1
ATOM 821 N N . ILE A 1 116 ? 2.037 -8.013 6.540 1.00 97.50 116 ILE A N 1
ATOM 822 C CA . ILE A 1 116 ? 2.455 -6.915 7.403 1.00 97.50 116 ILE A CA 1
ATOM 823 C C . ILE A 1 116 ? 3.232 -7.526 8.562 1.00 97.50 116 ILE A C 1
ATOM 825 O O . ILE A 1 116 ? 2.675 -8.272 9.365 1.00 97.50 116 ILE A O 1
ATOM 829 N N . THR A 1 117 ? 4.509 -7.188 8.676 1.00 96.50 117 THR A N 1
ATOM 830 C CA . THR A 1 117 ? 5.324 -7.523 9.846 1.00 96.50 117 THR A CA 1
ATOM 831 C C . THR A 1 117 ? 5.396 -6.313 10.763 1.00 96.50 117 THR A C 1
ATOM 833 O O . THR A 1 117 ? 5.773 -5.224 10.338 1.00 96.50 117 THR A O 1
ATOM 836 N N . CYS A 1 118 ? 5.036 -6.473 12.032 1.00 95.75 118 CYS A N 1
ATOM 837 C CA . CYS A 1 118 ? 5.018 -5.371 12.986 1.00 95.75 118 CYS A CA 1
ATOM 838 C C . CYS A 1 118 ? 5.589 -5.770 14.349 1.00 95.75 118 CYS A C 1
ATOM 840 O O . CYS A 1 118 ? 5.533 -6.929 14.756 1.00 95.75 118 CYS A O 1
ATOM 842 N N . GLY A 1 119 ? 6.151 -4.799 15.064 1.00 90.94 119 GLY A N 1
ATOM 843 C CA . GLY A 1 119 ? 6.813 -5.007 16.356 1.00 90.94 119 GLY A CA 1
ATOM 844 C C . GLY A 1 119 ? 8.181 -4.334 16.403 1.00 90.94 119 GLY A C 1
ATOM 845 O O . GLY A 1 119 ? 8.755 -4.000 15.369 1.00 90.94 119 GLY A O 1
ATOM 846 N N . SER A 1 120 ? 8.697 -4.084 17.609 1.00 84.62 120 SER A N 1
ATOM 847 C CA . SER A 1 120 ? 10.012 -3.448 17.812 1.00 84.62 120 SER A CA 1
ATOM 848 C C . SER A 1 120 ? 10.183 -2.113 17.061 1.00 84.62 120 SER A C 1
ATOM 850 O O . SER A 1 120 ? 11.257 -1.811 16.548 1.00 84.62 120 SER A O 1
ATOM 852 N N . GLY A 1 121 ? 9.104 -1.325 16.964 1.00 81.50 121 GLY A N 1
ATOM 853 C CA . GLY A 1 121 ? 9.088 -0.037 16.259 1.00 81.50 121 GLY A CA 1
ATOM 854 C C . GLY A 1 121 ? 8.984 -0.126 14.731 1.00 81.50 121 GLY A C 1
ATOM 855 O O . GLY A 1 121 ? 9.097 0.902 14.069 1.00 81.50 121 GLY A O 1
ATOM 856 N N . LYS A 1 122 ? 8.768 -1.321 14.169 1.00 88.06 122 LYS A N 1
ATOM 857 C CA . LYS A 1 122 ? 8.594 -1.541 12.728 1.00 88.06 122 LYS A CA 1
ATOM 858 C C . LYS A 1 122 ? 7.138 -1.818 12.370 1.00 88.06 122 LYS A C 1
ATOM 860 O O . LYS A 1 122 ? 6.407 -2.438 13.149 1.00 88.06 122 LYS A O 1
ATOM 865 N N . PHE A 1 123 ? 6.752 -1.376 11.179 1.00 95.69 123 PHE A N 1
ATOM 866 C CA . PHE A 1 123 ? 5.499 -1.700 10.507 1.00 95.69 123 PHE A CA 1
ATOM 867 C C . PHE A 1 123 ? 5.792 -1.815 9.010 1.00 95.69 123 PHE A C 1
ATOM 869 O O . PHE A 1 123 ? 5.874 -0.828 8.276 1.00 95.69 123 PHE A O 1
ATOM 876 N N . ASP A 1 124 ? 6.010 -3.050 8.592 1.00 95.81 124 ASP A N 1
ATOM 877 C CA . ASP A 1 124 ? 6.664 -3.428 7.356 1.00 95.81 124 ASP A CA 1
ATOM 878 C C . ASP A 1 124 ? 5.671 -4.163 6.455 1.00 95.81 124 ASP A C 1
ATOM 880 O O . ASP A 1 124 ? 5.290 -5.288 6.758 1.00 95.81 124 ASP A O 1
ATOM 884 N N . ILE A 1 125 ? 5.267 -3.544 5.344 1.00 96.06 125 ILE A N 1
ATOM 885 C CA . ILE A 1 125 ? 4.289 -4.113 4.398 1.00 96.06 125 ILE A CA 1
ATOM 886 C C . ILE A 1 125 ? 5.040 -4.682 3.197 1.00 96.06 125 ILE A C 1
ATOM 888 O O . ILE A 1 125 ? 5.980 -4.042 2.722 1.00 96.06 125 ILE A O 1
ATOM 892 N N . THR A 1 126 ? 4.686 -5.862 2.697 1.00 94.25 126 THR A N 1
ATOM 893 C CA . THR A 1 126 ? 5.340 -6.410 1.501 1.00 94.25 126 THR A CA 1
ATOM 894 C C . THR A 1 126 ? 4.982 -5.621 0.230 1.00 94.25 126 THR A C 1
ATOM 896 O O . THR A 1 126 ? 3.882 -5.070 0.140 1.00 94.25 126 THR A O 1
ATOM 899 N N . PRO A 1 127 ? 5.902 -5.526 -0.754 1.00 92.25 127 PRO A N 1
ATOM 900 C CA . PRO A 1 127 ? 5.718 -4.673 -1.935 1.00 92.25 127 PRO A CA 1
ATOM 901 C C . PRO A 1 127 ? 4.530 -5.007 -2.846 1.00 92.25 127 PRO A C 1
ATOM 903 O O . PRO A 1 127 ? 4.121 -4.177 -3.650 1.00 92.25 127 PRO A O 1
ATOM 906 N N . ASP A 1 128 ? 3.990 -6.214 -2.738 1.00 90.62 128 ASP A N 1
ATOM 907 C CA . ASP A 1 128 ? 2.869 -6.723 -3.525 1.00 90.62 128 ASP A CA 1
ATOM 908 C C . ASP A 1 128 ? 1.494 -6.225 -3.053 1.00 90.62 128 ASP A C 1
ATOM 910 O O . ASP A 1 128 ? 0.516 -6.401 -3.776 1.00 90.62 128 ASP A O 1
ATOM 914 N N . SER A 1 129 ? 1.405 -5.590 -1.880 1.00 95.00 129 SER A N 1
ATOM 915 C CA . SER A 1 129 ? 0.130 -5.094 -1.356 1.00 95.00 129 SER A CA 1
ATOM 916 C C . SER A 1 129 ? -0.290 -3.739 -1.933 1.00 95.00 129 SER A C 1
ATOM 918 O O . SER A 1 129 ? 0.519 -2.811 -2.010 1.00 95.00 129 SER A O 1
ATOM 920 N N . ILE A 1 130 ? -1.595 -3.532 -2.127 1.00 96.00 130 ILE A N 1
ATOM 921 C CA . ILE A 1 130 ? -2.184 -2.198 -2.317 1.00 96.00 130 ILE A CA 1
ATOM 922 C C . ILE A 1 130 ? -1.814 -1.236 -1.179 1.00 96.00 130 ILE A C 1
ATOM 924 O O . ILE A 1 130 ? -1.656 -0.040 -1.402 1.00 96.00 130 ILE A O 1
ATOM 928 N N . LEU A 1 131 ? -1.605 -1.723 0.046 1.00 96.50 131 LEU A N 1
ATOM 929 C CA . LEU A 1 131 ? -1.206 -0.881 1.181 1.00 96.50 131 LEU A CA 1
ATOM 930 C C . LEU A 1 131 ? 0.229 -0.368 1.088 1.00 96.50 131 LEU A C 1
ATOM 932 O O . LEU A 1 131 ? 0.609 0.554 1.810 1.00 96.50 131 LEU A O 1
ATOM 936 N N . PHE A 1 132 ? 1.038 -0.987 0.233 1.00 95.38 132 PHE A N 1
ATOM 937 C CA . PHE A 1 132 ? 2.407 -0.582 0.021 1.00 95.38 132 PHE A CA 1
ATOM 938 C C . PHE A 1 132 ? 2.455 0.617 -0.930 1.00 95.38 132 PHE A C 1
ATOM 940 O O . PHE A 1 132 ? 2.944 1.670 -0.534 1.00 95.38 132 PHE A O 1
ATOM 947 N N . ALA A 1 133 ? 1.921 0.497 -2.147 1.00 92.00 133 ALA A N 1
ATOM 948 C CA . ALA A 1 133 ? 2.030 1.544 -3.169 1.00 92.00 133 ALA A CA 1
ATOM 949 C C . ALA A 1 133 ? 0.720 2.291 -3.466 1.00 92.00 133 ALA A C 1
ATOM 951 O O . ALA A 1 133 ? 0.730 3.163 -4.320 1.00 92.00 133 ALA A O 1
ATOM 952 N N . ALA A 1 134 ? -0.404 1.984 -2.813 1.00 95.69 134 ALA A N 1
ATOM 953 C CA . ALA A 1 134 ? -1.747 2.395 -3.256 1.00 95.69 134 ALA A CA 1
ATOM 954 C C . ALA A 1 134 ? -2.100 1.915 -4.682 1.00 95.69 134 ALA A C 1
ATOM 956 O O . ALA A 1 134 ? -2.963 2.488 -5.349 1.00 95.69 134 ALA A O 1
ATOM 957 N N . GLU A 1 135 ? -1.432 0.859 -5.150 1.00 92.00 135 GLU A N 1
ATOM 958 C CA . GLU A 1 135 ? -1.616 0.247 -6.463 1.00 92.00 135 GLU A CA 1
ATOM 959 C C . GLU A 1 135 ? -2.017 -1.223 -6.263 1.00 92.00 135 GLU A C 1
ATOM 961 O O . GLU A 1 135 ? -1.232 -1.979 -5.690 1.00 92.00 135 GLU A O 1
ATOM 966 N N . PRO A 1 136 ? -3.234 -1.636 -6.661 1.00 86.44 136 PRO A N 1
ATOM 967 C CA . PRO A 1 136 ? -3.675 -3.013 -6.477 1.00 86.44 136 PRO A CA 1
ATOM 968 C C . PRO A 1 136 ? -2.968 -3.994 -7.402 1.00 86.44 136 PRO A C 1
ATOM 970 O O . PRO A 1 136 ? -2.690 -3.690 -8.563 1.00 86.44 136 PRO A O 1
ATOM 973 N N . GLY A 1 137 ? -2.816 -5.224 -6.914 1.00 72.12 137 GLY A N 1
ATOM 974 C CA . GLY A 1 137 ? -2.474 -6.373 -7.751 1.00 72.12 137 GLY A CA 1
ATOM 975 C C . GLY A 1 137 ? -0.988 -6.693 -7.804 1.00 72.12 137 GLY A C 1
ATOM 976 O O . GLY A 1 137 ? -0.591 -7.553 -8.598 1.00 72.12 137 GLY A O 1
ATOM 977 N N . GLY A 1 138 ? -0.174 -6.065 -6.960 1.00 79.31 138 GLY A N 1
ATOM 978 C CA . GLY A 1 138 ? 1.262 -6.296 -6.928 1.00 79.31 138 GLY A CA 1
ATOM 979 C C . GLY A 1 138 ? 1.877 -6.256 -8.327 1.00 79.31 138 GLY A C 1
ATOM 980 O O . GLY A 1 138 ? 1.410 -5.555 -9.227 1.00 79.31 138 GLY A O 1
ATOM 981 N N . TYR A 1 139 ? 2.915 -7.055 -8.539 1.00 72.25 139 TYR A N 1
ATOM 982 C CA . TYR A 1 139 ? 3.564 -7.103 -9.837 1.00 72.25 139 TYR A CA 1
ATOM 983 C C . TYR A 1 139 ? 3.002 -8.224 -10.719 1.00 72.25 139 TYR A C 1
ATOM 985 O O . TYR A 1 139 ? 2.920 -9.379 -10.303 1.00 72.25 139 TYR A O 1
ATOM 993 N N . PHE A 1 140 ? 2.625 -7.900 -11.958 1.00 71.19 140 PHE A N 1
ATOM 994 C CA . PHE A 1 140 ? 2.179 -8.901 -12.926 1.00 71.19 140 PHE A CA 1
ATOM 995 C C . PHE A 1 140 ? 3.369 -9.483 -13.691 1.00 71.19 140 PHE A C 1
ATOM 997 O O . PHE A 1 140 ? 4.148 -8.747 -14.297 1.00 71.19 140 PHE A O 1
ATOM 1004 N N . GLY A 1 141 ? 3.500 -10.812 -13.681 1.00 77.38 141 GLY A N 1
ATOM 1005 C CA . GLY A 1 141 ? 4.521 -11.513 -14.463 1.00 77.38 141 GLY A CA 1
ATOM 1006 C C . GLY A 1 141 ? 5.959 -11.232 -14.025 1.00 77.38 141 GLY A C 1
ATOM 1007 O O . GLY A 1 141 ? 6.877 -11.506 -14.794 1.00 77.38 141 GLY A O 1
ATOM 1008 N N . ILE A 1 142 ? 6.175 -10.700 -12.818 1.00 86.31 142 ILE A N 1
ATOM 1009 C CA . ILE A 1 142 ? 7.496 -10.621 -12.190 1.00 86.31 142 ILE A CA 1
ATOM 1010 C C . ILE A 1 142 ? 7.428 -11.088 -10.738 1.00 86.31 142 ILE A C 1
ATOM 1012 O O . ILE A 1 142 ? 6.420 -10.920 -10.057 1.00 86.31 142 ILE A O 1
ATOM 1016 N N . GLU A 1 143 ? 8.532 -11.643 -10.266 1.00 87.81 143 GLU A N 1
ATOM 1017 C CA . GLU A 1 143 ? 8.747 -12.019 -8.875 1.00 87.81 143 GLU A CA 1
ATOM 1018 C C . GLU A 1 143 ? 9.925 -11.206 -8.342 1.00 87.81 143 GLU A C 1
ATOM 1020 O O . GLU A 1 143 ? 10.983 -11.158 -8.979 1.00 87.81 143 GLU A O 1
ATOM 1025 N N . LEU A 1 144 ? 9.746 -10.567 -7.184 1.00 89.88 144 LEU A N 1
ATOM 1026 C CA . LEU A 1 144 ? 10.840 -9.906 -6.483 1.00 89.88 144 LEU A CA 1
ATOM 1027 C C . LEU A 1 144 ? 11.597 -10.914 -5.618 1.00 89.88 144 LEU A C 1
ATOM 1029 O O . LEU A 1 144 ? 11.022 -11.570 -4.753 1.00 89.88 144 LEU A O 1
ATOM 1033 N N . THR A 1 145 ? 12.908 -10.980 -5.805 1.00 88.94 145 THR A N 1
ATOM 1034 C CA . THR A 1 145 ? 13.836 -11.807 -5.033 1.00 88.94 145 THR A CA 1
ATOM 1035 C C . THR A 1 145 ? 14.887 -10.939 -4.350 1.00 88.94 145 THR A C 1
ATOM 1037 O O . THR A 1 145 ? 15.189 -9.829 -4.797 1.00 88.94 145 THR A O 1
ATOM 1040 N N . SER A 1 146 ? 15.490 -11.453 -3.274 1.00 88.44 146 SER A N 1
ATOM 1041 C CA . SER A 1 146 ? 16.604 -10.799 -2.560 1.00 88.44 146 SER A CA 1
ATOM 1042 C C . SER A 1 146 ? 16.319 -9.349 -2.156 1.00 88.44 146 SER A C 1
ATOM 1044 O O . SER A 1 146 ? 17.204 -8.495 -2.214 1.00 88.44 146 SER A O 1
ATOM 1046 N N . TRP A 1 147 ? 15.069 -9.057 -1.794 1.00 89.81 147 TRP A N 1
ATOM 1047 C CA . TRP A 1 147 ? 14.670 -7.703 -1.451 1.00 89.81 147 TRP A CA 1
ATOM 1048 C C . TRP A 1 147 ? 15.249 -7.290 -0.090 1.00 89.81 147 TRP A C 1
ATOM 1050 O O . TRP A 1 147 ? 15.295 -8.070 0.862 1.00 89.81 147 TRP A O 1
ATOM 1060 N N . GLN A 1 148 ? 15.716 -6.052 -0.013 1.00 93.69 148 GLN A N 1
ATOM 1061 C CA . GLN A 1 148 ? 16.275 -5.422 1.173 1.00 93.69 148 GLN A CA 1
ATOM 1062 C C . GLN A 1 148 ? 15.517 -4.129 1.440 1.00 93.69 148 GLN A C 1
ATOM 1064 O O . GLN A 1 148 ? 15.141 -3.421 0.504 1.00 93.69 148 GLN A O 1
ATOM 1069 N N . ARG A 1 149 ? 15.330 -3.808 2.722 1.00 94.69 149 ARG A N 1
ATOM 1070 C CA . ARG A 1 149 ? 14.684 -2.576 3.174 1.00 94.69 149 ARG A CA 1
ATOM 1071 C C . ARG A 1 149 ? 15.560 -1.838 4.165 1.00 94.69 149 ARG A C 1
ATOM 1073 O O . ARG A 1 149 ? 16.054 -2.423 5.130 1.00 94.69 149 ARG A O 1
ATOM 1080 N N . LYS A 1 150 ? 15.653 -0.527 3.976 1.00 96.44 150 LYS A N 1
ATOM 1081 C CA . LYS A 1 150 ? 16.163 0.413 4.970 1.00 96.44 150 LYS A CA 1
ATOM 1082 C C . LYS A 1 150 ? 15.041 1.373 5.349 1.00 96.44 150 LYS A C 1
ATOM 1084 O O . LYS A 1 150 ? 14.541 2.099 4.502 1.00 96.44 150 LYS A O 1
ATOM 1089 N N . GLY A 1 151 ? 14.655 1.375 6.621 1.00 94.50 151 GLY A N 1
ATOM 1090 C CA . GLY A 1 151 ? 13.487 2.113 7.110 1.00 94.50 151 GLY A CA 1
ATOM 1091 C C . GLY A 1 151 ? 12.316 1.184 7.436 1.00 94.50 151 GLY A C 1
ATOM 1092 O O . GLY A 1 151 ? 12.523 0.003 7.708 1.00 94.50 151 GLY A O 1
ATOM 1093 N N . THR A 1 152 ? 11.107 1.740 7.446 1.00 94.94 152 THR A N 1
ATOM 1094 C CA . THR A 1 152 ? 9.841 1.048 7.731 1.00 94.94 152 THR A CA 1
ATOM 1095 C C . THR A 1 152 ? 8.764 1.623 6.823 1.00 94.94 152 THR A C 1
ATOM 1097 O O . THR A 1 152 ? 8.812 2.817 6.517 1.00 94.94 152 THR A O 1
ATOM 1100 N N . THR A 1 153 ? 7.777 0.811 6.444 1.00 95.00 153 THR A N 1
ATOM 1101 C CA . THR A 1 153 ? 6.682 1.288 5.591 1.00 95.00 153 THR A CA 1
ATOM 1102 C C . THR A 1 153 ? 5.871 2.344 6.302 1.00 95.00 153 THR A C 1
ATOM 1104 O O . THR A 1 153 ? 5.789 3.469 5.818 1.00 95.00 153 THR A O 1
ATOM 1107 N N . TRP A 1 154 ? 5.353 2.037 7.488 1.00 94.69 154 TRP A N 1
ATOM 1108 C CA . TRP A 1 154 ? 4.673 3.027 8.315 1.00 94.69 154 TRP A CA 1
ATOM 1109 C C . TRP A 1 154 ? 5.438 3.258 9.615 1.00 94.69 154 TRP A C 1
ATOM 1111 O O . TRP A 1 154 ? 5.896 2.317 10.265 1.00 94.69 154 TRP A O 1
ATOM 1121 N N . GLN A 1 155 ? 5.586 4.522 10.010 1.00 93.38 155 GLN A N 1
ATOM 1122 C CA . GLN A 1 155 ? 6.076 4.870 11.340 1.00 93.38 155 GLN A CA 1
ATOM 1123 C C . GLN A 1 155 ? 4.892 4.935 12.297 1.00 93.38 155 GLN A C 1
ATOM 1125 O O . GLN A 1 155 ? 4.073 5.846 12.215 1.00 93.38 155 GLN A O 1
ATOM 1130 N N . VAL A 1 156 ? 4.790 3.961 13.201 1.00 92.25 156 VAL A N 1
ATOM 1131 C CA . VAL A 1 156 ? 3.668 3.849 14.141 1.00 92.25 156 VAL A CA 1
ATOM 1132 C C . VAL A 1 156 ? 4.150 4.086 15.569 1.00 92.25 156 VAL A C 1
ATOM 1134 O O . VAL A 1 156 ? 5.084 3.440 16.038 1.00 92.25 156 VAL A O 1
ATOM 1137 N N . SER A 1 157 ? 3.482 4.985 16.293 1.00 91.25 157 SER A N 1
ATOM 1138 C CA . SER A 1 157 ? 3.689 5.180 17.732 1.00 91.25 157 SER A CA 1
ATOM 1139 C C . SER A 1 157 ? 2.380 5.547 18.423 1.00 91.25 157 SER A C 1
ATOM 1141 O O . SER A 1 157 ? 1.547 6.266 17.875 1.00 91.25 157 SER A O 1
ATOM 1143 N N . LYS A 1 158 ? 2.161 5.007 19.631 1.00 89.12 158 LYS A N 1
ATOM 1144 C CA . LYS A 1 158 ? 0.914 5.171 20.416 1.00 89.12 158 LYS A CA 1
ATOM 1145 C C . LYS A 1 158 ? -0.366 4.848 19.618 1.00 89.12 158 LYS A C 1
ATOM 1147 O O . LYS A 1 158 ? -1.444 5.384 19.890 1.00 89.12 158 LYS A O 1
ATOM 1152 N N . GLY A 1 159 ? -0.229 3.948 18.645 1.00 88.44 159 GLY A N 1
ATOM 1153 C CA . GLY A 1 159 ? -1.289 3.473 17.767 1.00 88.44 159 GLY A CA 1
ATOM 1154 C C . GLY A 1 159 ? -1.720 4.425 16.656 1.00 88.44 159 GLY A C 1
ATOM 1155 O O . GLY A 1 159 ? -2.785 4.213 16.085 1.00 88.44 159 GLY A O 1
ATOM 1156 N N . GLY A 1 160 ? -0.929 5.450 16.340 1.00 91.38 160 GLY A N 1
ATOM 1157 C CA . GLY A 1 160 ? -1.129 6.305 15.169 1.00 91.38 160 GLY A CA 1
ATOM 1158 C C . GLY A 1 160 ? 0.131 6.400 14.313 1.00 91.38 160 GLY A C 1
ATOM 1159 O O . GLY A 1 160 ? 1.220 6.044 14.770 1.00 91.38 160 GLY A O 1
ATOM 1160 N N . LEU A 1 161 ? -0.027 6.892 13.083 1.00 92.94 161 LEU A N 1
ATOM 1161 C CA . LEU A 1 161 ? 1.107 7.290 12.251 1.00 92.94 161 LEU A CA 1
ATOM 1162 C C . LEU A 1 161 ? 1.808 8.504 12.872 1.00 92.94 161 LEU A C 1
ATOM 1164 O O . LEU A 1 161 ? 1.144 9.417 13.368 1.00 92.94 161 LEU A O 1
ATOM 1168 N N . VAL A 1 162 ? 3.139 8.503 12.864 1.00 91.06 162 VAL A N 1
ATOM 1169 C CA . VAL A 1 162 ? 3.971 9.575 13.424 1.00 91.06 162 VAL A CA 1
ATOM 1170 C C . VAL A 1 162 ? 5.058 10.013 12.451 1.00 91.06 162 VAL A C 1
ATOM 1172 O O . VAL A 1 162 ? 5.400 9.286 11.528 1.00 91.06 162 VAL A O 1
ATOM 1175 N N . GLY A 1 163 ? 5.606 11.204 12.702 1.00 89.69 163 GLY A N 1
ATOM 1176 C CA . GLY A 1 163 ? 6.541 11.870 11.801 1.00 89.69 163 GLY A CA 1
ATOM 1177 C C . GLY A 1 163 ? 5.780 12.646 10.721 1.00 89.69 163 GLY A C 1
ATOM 1178 O O . GLY A 1 163 ? 4.916 12.069 10.068 1.00 89.69 163 GLY A O 1
ATOM 1179 N N . PRO A 1 164 ? 6.040 13.954 10.529 1.00 92.06 164 PRO A N 1
ATOM 1180 C CA . PRO A 1 164 ? 5.389 14.704 9.450 1.00 92.06 164 PRO A CA 1
ATOM 1181 C C . PRO A 1 164 ? 5.750 14.123 8.076 1.00 92.06 164 PRO A C 1
ATOM 1183 O O . PRO A 1 164 ? 4.945 14.161 7.148 1.00 92.06 164 PRO A O 1
ATOM 1186 N N . GLU A 1 165 ? 6.943 13.541 7.986 1.00 96.44 165 GLU A N 1
ATOM 1187 C CA . GLU A 1 165 ? 7.435 12.792 6.848 1.00 96.44 165 GLU A CA 1
ATOM 1188 C C . GLU A 1 165 ? 8.440 11.727 7.296 1.00 96.44 165 GLU A C 1
ATOM 1190 O O . GLU A 1 165 ? 9.076 11.857 8.348 1.00 96.44 165 GLU A O 1
ATOM 1195 N N . TRP A 1 166 ? 8.602 10.681 6.492 1.00 96.75 166 TRP A N 1
ATOM 1196 C CA . TRP A 1 166 ? 9.699 9.725 6.627 1.00 96.75 166 TRP A CA 1
ATOM 1197 C C . TRP A 1 166 ? 10.041 9.099 5.282 1.00 96.75 166 TRP A C 1
ATOM 1199 O O . TRP A 1 166 ? 9.366 9.322 4.279 1.00 96.75 166 TRP A O 1
ATOM 1209 N N . ARG A 1 167 ? 11.108 8.304 5.265 1.00 96.38 167 ARG A N 1
ATOM 1210 C CA . ARG A 1 167 ? 11.609 7.647 4.066 1.00 96.38 167 ARG A CA 1
ATOM 1211 C C . ARG A 1 167 ? 11.881 6.175 4.320 1.00 96.38 167 ARG A C 1
ATOM 1213 O O . ARG A 1 167 ? 12.290 5.791 5.419 1.00 96.38 167 ARG A O 1
ATOM 1220 N N . GLU A 1 168 ? 11.721 5.381 3.275 1.00 96.06 168 GLU A N 1
ATOM 1221 C CA . GLU A 1 168 ? 12.351 4.075 3.170 1.00 96.06 168 GLU A CA 1
ATOM 1222 C C . GLU A 1 168 ? 13.053 3.898 1.822 1.00 96.06 168 GLU A C 1
ATOM 1224 O O . GLU A 1 168 ? 12.660 4.490 0.817 1.00 96.06 168 GLU A O 1
ATOM 1229 N N . ASP A 1 169 ? 14.062 3.035 1.822 1.00 97.00 169 ASP A N 1
ATOM 1230 C CA . ASP A 1 169 ? 14.754 2.583 0.623 1.00 97.00 169 ASP A CA 1
ATOM 1231 C C . ASP A 1 169 ? 14.529 1.083 0.447 1.00 97.00 169 ASP A C 1
ATOM 1233 O O . ASP A 1 169 ? 14.601 0.311 1.413 1.00 97.00 169 ASP A O 1
ATOM 1237 N N . ILE A 1 170 ? 14.297 0.671 -0.794 1.00 95.38 170 ILE A N 1
ATOM 1238 C CA . ILE A 1 170 ? 14.152 -0.715 -1.210 1.00 95.38 170 ILE A CA 1
ATOM 1239 C C . ILE A 1 170 ? 15.121 -1.008 -2.341 1.00 95.38 170 ILE A C 1
ATOM 1241 O O . ILE A 1 170 ? 15.183 -0.292 -3.336 1.00 95.38 170 ILE A O 1
ATOM 1245 N N . ALA A 1 171 ? 15.831 -2.118 -2.201 1.00 96.19 171 ALA A N 1
ATOM 1246 C CA . ALA A 1 171 ? 16.571 -2.732 -3.287 1.00 96.19 171 ALA A CA 1
ATOM 1247 C C . ALA A 1 171 ? 16.045 -4.151 -3.477 1.00 96.19 171 ALA A C 1
ATOM 1249 O O . ALA A 1 171 ? 15.916 -4.886 -2.503 1.00 96.19 171 ALA A O 1
ATOM 1250 N N . ALA A 1 172 ? 15.739 -4.548 -4.704 1.00 95.00 172 ALA A N 1
ATOM 1251 C CA . ALA A 1 172 ? 15.310 -5.904 -5.018 1.00 95.00 172 ALA A CA 1
ATOM 1252 C C . ALA A 1 172 ? 15.905 -6.354 -6.349 1.00 95.00 172 ALA A C 1
ATOM 1254 O O . ALA A 1 172 ? 16.162 -5.551 -7.243 1.00 95.00 172 ALA A O 1
ATOM 1255 N N . THR A 1 173 ? 16.095 -7.658 -6.495 1.00 94.75 173 THR A N 1
ATOM 1256 C CA . THR A 1 173 ? 16.182 -8.281 -7.819 1.00 94.75 173 THR A CA 1
ATOM 1257 C C . THR A 1 173 ? 14.781 -8.652 -8.265 1.00 94.75 173 THR A C 1
ATOM 1259 O O . THR A 1 173 ? 13.942 -8.985 -7.434 1.00 94.75 173 THR A O 1
ATOM 1262 N N . TRP A 1 174 ? 14.514 -8.590 -9.559 1.00 92.38 174 TRP A N 1
ATOM 1263 C CA . TRP A 1 174 ? 13.271 -9.093 -10.121 1.00 92.38 174 TRP A CA 1
ATOM 1264 C C . TRP A 1 174 ? 13.584 -10.055 -11.252 1.00 92.38 174 TRP A C 1
ATOM 1266 O O . TRP A 1 174 ? 14.542 -9.858 -11.996 1.00 92.38 174 TRP A O 1
ATOM 1276 N N . LYS A 1 175 ? 12.753 -11.081 -11.387 1.00 90.50 175 LYS A N 1
ATOM 1277 C CA . LYS A 1 175 ? 12.754 -11.991 -12.532 1.00 90.50 175 LYS A CA 1
ATOM 1278 C C . LYS A 1 175 ? 11.368 -11.990 -13.144 1.00 90.50 175 LYS A C 1
ATOM 1280 O O . LYS A 1 175 ? 10.377 -11.946 -12.413 1.00 90.50 175 LYS A O 1
ATOM 1285 N N . ARG A 1 176 ? 11.275 -12.036 -14.468 1.00 87.00 176 ARG A N 1
ATOM 1286 C CA . ARG A 1 176 ? 9.988 -12.277 -15.119 1.00 87.00 176 ARG A CA 1
ATOM 1287 C C . ARG A 1 176 ? 9.574 -13.731 -14.942 1.00 87.00 176 ARG A C 1
ATOM 1289 O O . ARG A 1 176 ? 10.378 -14.642 -15.114 1.00 87.00 176 ARG A O 1
ATOM 1296 N N . VAL A 1 177 ? 8.306 -13.929 -14.612 1.00 83.56 177 VAL A N 1
ATOM 1297 C CA . VAL A 1 177 ? 7.687 -15.245 -14.484 1.00 83.56 177 VAL A CA 1
ATOM 1298 C C . VAL A 1 177 ? 6.957 -15.530 -15.796 1.00 83.56 177 VAL A C 1
ATOM 1300 O O . VAL A 1 177 ? 6.036 -14.780 -16.137 1.00 83.56 177 VAL A O 1
ATOM 1303 N N . PRO A 1 178 ? 7.365 -16.557 -16.564 1.00 79.25 178 PRO A N 1
ATOM 1304 C CA . PRO A 1 178 ? 6.672 -16.923 -17.789 1.00 79.25 178 PRO A CA 1
ATOM 1305 C C . PRO A 1 178 ? 5.215 -17.286 -17.509 1.00 79.25 178 PRO A C 1
ATOM 1307 O O . PRO A 1 178 ? 4.902 -17.933 -16.510 1.00 79.25 178 PRO A O 1
ATOM 1310 N N . SER A 1 179 ? 4.320 -16.882 -18.407 1.00 79.69 179 SER A N 1
ATOM 1311 C CA . SER A 1 179 ? 2.948 -17.386 -18.397 1.00 79.69 179 SER A CA 1
ATOM 1312 C C . SER A 1 179 ? 2.914 -18.853 -18.828 1.00 79.69 179 SER A C 1
ATOM 1314 O O . SER A 1 179 ? 3.829 -19.338 -19.498 1.00 79.69 179 SER A O 1
ATOM 1316 N N . GLU A 1 180 ? 1.845 -19.562 -18.463 1.00 78.50 180 GLU A N 1
ATOM 1317 C CA . GLU A 1 180 ? 1.647 -20.955 -18.866 1.00 78.50 180 GLU A CA 1
ATOM 1318 C C . GLU A 1 180 ? 1.776 -21.112 -20.392 1.00 78.50 180 GLU A C 1
ATOM 1320 O O . GLU A 1 180 ? 1.234 -20.323 -21.166 1.00 78.50 180 GLU A O 1
ATOM 1325 N N . GLY A 1 181 ? 2.551 -22.109 -20.828 1.00 79.50 181 GLY A N 1
ATOM 1326 C CA . GLY A 1 181 ? 2.833 -22.359 -22.245 1.00 79.50 181 GLY A CA 1
ATOM 1327 C C . GLY A 1 181 ? 3.962 -21.515 -22.854 1.00 79.50 181 GLY A C 1
ATOM 1328 O O . GLY A 1 181 ? 4.343 -21.768 -23.996 1.00 79.50 181 GLY A O 1
ATOM 1329 N N . ILE A 1 182 ? 4.547 -20.562 -22.116 1.00 77.44 182 ILE A N 1
ATOM 1330 C CA . ILE A 1 182 ? 5.695 -19.767 -22.574 1.00 77.44 182 ILE A CA 1
ATOM 1331 C C . ILE A 1 182 ? 6.990 -20.345 -21.991 1.00 77.44 182 ILE A C 1
ATOM 1333 O O . ILE A 1 182 ? 7.202 -20.326 -20.784 1.00 77.44 182 ILE A O 1
ATOM 1337 N N . GLN A 1 183 ? 7.885 -20.820 -22.861 1.00 73.75 183 GLN A N 1
ATOM 1338 C CA . GLN A 1 183 ? 9.226 -21.305 -22.487 1.00 73.75 183 GLN A CA 1
ATOM 1339 C C . GLN A 1 183 ? 10.342 -20.289 -22.776 1.00 73.75 183 GLN A C 1
ATOM 1341 O O . GLN A 1 183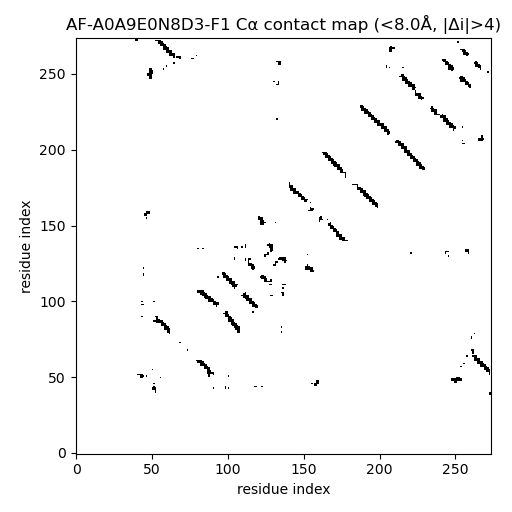 ? 11.521 -20.624 -22.706 1.00 73.75 183 GLN A O 1
ATOM 1346 N N . ALA A 1 184 ? 9.989 -19.056 -23.142 1.00 75.12 184 ALA A N 1
ATOM 1347 C CA . ALA A 1 184 ? 10.976 -18.013 -23.373 1.00 75.12 184 ALA A CA 1
ATOM 1348 C C . ALA A 1 184 ? 11.681 -17.649 -22.059 1.00 75.12 184 ALA A C 1
ATOM 1350 O O . ALA A 1 184 ? 11.019 -17.391 -21.052 1.00 75.12 184 ALA A O 1
ATOM 1351 N N . GLU A 1 185 ? 13.012 -17.571 -22.087 1.00 70.75 185 GLU A N 1
ATOM 1352 C CA . GLU A 1 185 ? 13.765 -16.904 -21.029 1.00 70.75 185 GLU A CA 1
ATOM 1353 C C . GLU A 1 185 ? 13.399 -15.420 -21.055 1.00 70.75 185 GLU A C 1
ATOM 1355 O O . GLU A 1 185 ? 13.667 -14.694 -22.016 1.00 70.75 185 GLU A O 1
ATOM 1360 N N . LEU A 1 186 ? 12.701 -14.980 -20.015 1.00 75.19 186 LEU A N 1
ATOM 1361 C CA . LEU A 1 186 ? 12.315 -13.592 -19.856 1.00 75.19 186 LEU A CA 1
ATOM 1362 C C . LEU A 1 186 ? 13.377 -12.878 -19.014 1.00 75.19 186 LEU A C 1
ATOM 1364 O O . LEU A 1 186 ? 13.920 -13.456 -18.078 1.00 75.19 186 LEU A O 1
ATOM 1368 N N . GLY A 1 187 ? 13.663 -11.618 -19.353 1.00 83.12 187 GLY A N 1
ATOM 1369 C CA . GLY A 1 187 ? 14.703 -10.842 -18.676 1.00 83.12 187 GLY A CA 1
ATOM 1370 C C . GLY A 1 187 ? 14.498 -10.723 -17.163 1.00 83.12 187 GLY A C 1
ATOM 1371 O O . GLY A 1 187 ? 13.376 -10.820 -16.655 1.00 83.12 187 GLY A O 1
ATOM 1372 N N . ASP A 1 188 ? 15.598 -10.473 -16.468 1.00 92.31 188 ASP A N 1
ATOM 1373 C CA . ASP A 1 188 ? 15.673 -10.132 -15.054 1.00 92.31 188 ASP A CA 1
ATOM 1374 C C . ASP A 1 188 ? 16.305 -8.741 -14.882 1.00 92.31 188 ASP A C 1
ATOM 1376 O O . ASP A 1 188 ? 16.654 -8.053 -15.850 1.00 92.31 188 ASP A O 1
ATOM 1380 N N . GLY A 1 189 ? 16.407 -8.280 -13.641 1.00 93.56 189 GLY A N 1
ATOM 1381 C CA . GLY A 1 189 ? 17.059 -7.016 -13.350 1.00 93.56 189 GLY A CA 1
ATOM 1382 C C . GLY A 1 189 ? 17.07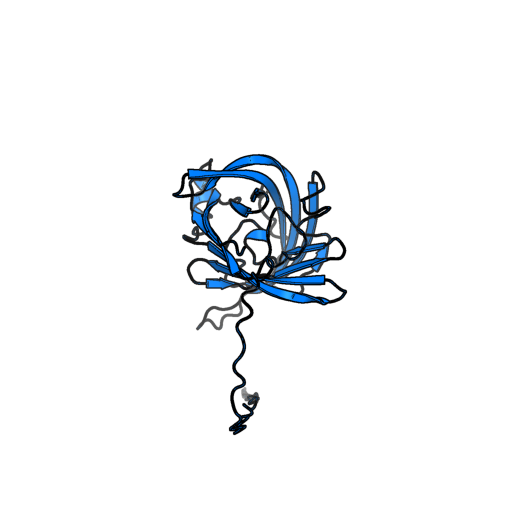4 -6.669 -11.874 1.00 93.56 189 GLY A C 1
ATOM 1383 O O . GLY A 1 189 ? 16.752 -7.477 -11.000 1.00 93.56 189 GLY A O 1
ATOM 1384 N N . LYS A 1 190 ? 17.468 -5.428 -11.595 1.00 95.25 190 LYS A N 1
ATOM 1385 C CA . LYS A 1 190 ? 17.416 -4.843 -10.255 1.00 95.25 190 LYS A CA 1
ATOM 1386 C C . LYS A 1 190 ? 16.451 -3.670 -10.233 1.00 95.25 190 LYS A C 1
ATOM 1388 O O . LYS A 1 190 ? 16.335 -2.934 -11.211 1.00 95.25 190 LYS A O 1
ATOM 1393 N N . LEU A 1 191 ? 15.777 -3.517 -9.107 1.00 94.38 191 LEU A N 1
ATOM 1394 C CA . LEU A 1 191 ? 14.947 -2.382 -8.751 1.00 94.38 191 LEU A CA 1
ATOM 1395 C C . LEU A 1 191 ? 15.597 -1.702 -7.550 1.00 94.38 191 LEU A C 1
ATOM 1397 O O . LEU A 1 191 ? 15.834 -2.347 -6.529 1.00 94.38 191 LEU A O 1
ATOM 1401 N N . GLU A 1 192 ? 15.854 -0.409 -7.671 1.00 95.75 192 GLU A N 1
ATOM 1402 C CA . GLU A 1 192 ? 16.221 0.453 -6.552 1.00 95.75 192 GLU A CA 1
ATOM 1403 C C . GLU A 1 192 ? 15.149 1.528 -6.438 1.00 95.75 192 GLU A C 1
ATOM 1405 O O . GLU A 1 192 ? 14.877 2.234 -7.404 1.00 95.75 192 GLU A O 1
ATOM 1410 N N . MET A 1 193 ? 14.509 1.619 -5.280 1.00 95.56 193 MET A N 1
ATOM 1411 C CA . MET A 1 193 ? 13.358 2.479 -5.055 1.00 95.56 193 MET A CA 1
ATOM 1412 C C . MET A 1 193 ? 13.503 3.202 -3.725 1.00 95.56 193 MET A C 1
ATOM 1414 O O . MET A 1 193 ? 13.875 2.616 -2.713 1.00 95.56 193 MET A O 1
ATOM 1418 N N . GLU A 1 194 ? 13.155 4.472 -3.728 1.00 96.56 194 GLU A N 1
ATOM 1419 C CA . GLU A 1 194 ? 12.993 5.306 -2.555 1.00 96.56 194 GLU A CA 1
ATOM 1420 C C . GLU A 1 194 ? 11.515 5.681 -2.447 1.00 96.56 194 GLU A C 1
ATOM 1422 O O . GLU A 1 194 ? 10.862 6.023 -3.436 1.00 96.56 194 GLU A O 1
ATOM 1427 N N . ARG A 1 195 ? 10.974 5.603 -1.231 1.00 96.81 195 ARG A N 1
ATOM 1428 C CA . ARG A 1 195 ? 9.613 6.048 -0.933 1.00 96.81 195 ARG A CA 1
ATOM 1429 C C . ARG A 1 195 ? 9.661 7.071 0.182 1.00 96.81 195 ARG A C 1
ATOM 1431 O O . ARG A 1 195 ? 10.117 6.762 1.285 1.00 96.81 195 ARG A O 1
ATOM 1438 N N . ARG A 1 196 ? 9.181 8.278 -0.099 1.00 97.44 196 ARG A N 1
ATOM 1439 C CA . ARG A 1 196 ? 8.993 9.344 0.885 1.00 97.44 196 ARG A CA 1
ATOM 1440 C C . ARG A 1 196 ? 7.513 9.448 1.220 1.00 97.44 196 ARG A C 1
ATOM 1442 O O . ARG A 1 196 ? 6.674 9.648 0.348 1.00 97.44 196 ARG A O 1
ATOM 1449 N N . PHE A 1 197 ? 7.200 9.316 2.497 1.00 97.69 197 PHE A N 1
ATOM 1450 C CA . PHE A 1 197 ? 5.851 9.426 3.021 1.00 97.69 197 PHE A CA 1
ATOM 1451 C C . PHE A 1 197 ? 5.665 10.802 3.629 1.00 97.69 197 PHE A C 1
ATOM 1453 O O . PHE A 1 197 ? 6.536 11.262 4.365 1.00 97.69 197 PHE A O 1
ATOM 1460 N N . VAL A 1 198 ? 4.527 11.433 3.365 1.00 97.94 198 VAL A N 1
ATOM 1461 C CA . VAL A 1 198 ? 4.170 12.733 3.936 1.00 97.94 198 VAL A CA 1
ATOM 1462 C C . VAL A 1 198 ? 2.767 12.636 4.516 1.00 97.94 198 VAL A C 1
ATOM 1464 O O . VAL A 1 198 ? 1.812 12.336 3.793 1.00 97.94 198 VAL A O 1
ATOM 1467 N N . ILE A 1 199 ? 2.634 12.889 5.820 1.00 97.06 199 ILE A N 1
ATOM 1468 C CA . ILE A 1 199 ? 1.325 12.944 6.476 1.00 97.06 199 ILE A CA 1
ATOM 1469 C C . ILE A 1 199 ? 0.605 14.210 6.029 1.00 97.06 199 ILE A C 1
ATOM 1471 O O . ILE A 1 199 ? 1.146 15.314 6.065 1.00 97.06 199 ILE A O 1
ATOM 1475 N N . GLN A 1 200 ? -0.648 14.041 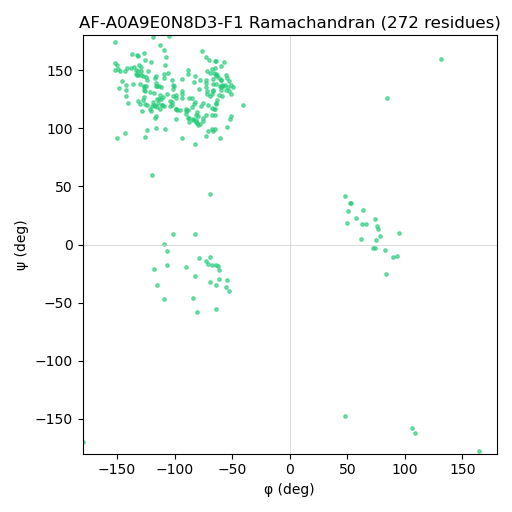5.637 1.00 97.50 200 GLN A N 1
ATOM 1476 C CA . GLN A 1 200 ? -1.503 15.106 5.144 1.00 97.50 200 GLN A CA 1
ATOM 1477 C C . GLN A 1 200 ? -2.589 15.405 6.171 1.00 97.50 200 GLN A C 1
ATOM 1479 O O . GLN A 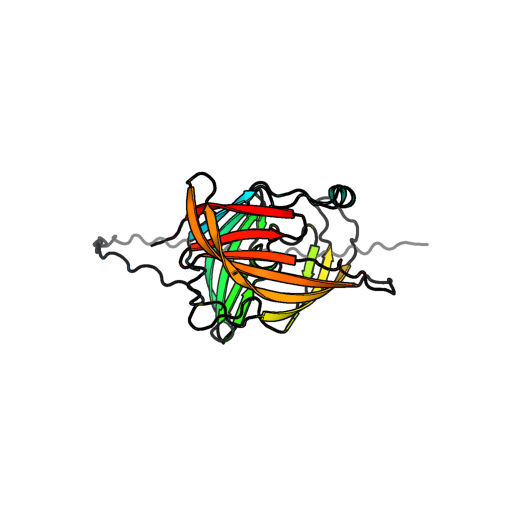1 200 ? -2.809 14.663 7.131 1.00 97.50 200 GLN A O 1
ATOM 1484 N N . LYS A 1 201 ? -3.284 16.527 5.987 1.00 96.06 201 LYS A N 1
ATOM 1485 C CA . LYS A 1 201 ? -4.440 16.855 6.825 1.00 96.06 201 LYS A CA 1
ATOM 1486 C C . LYS A 1 201 ? -5.519 15.776 6.700 1.00 96.06 201 LYS A C 1
ATOM 1488 O O . LYS A 1 201 ? -5.635 15.110 5.672 1.00 96.06 201 LYS A O 1
ATOM 1493 N N . LYS A 1 202 ? -6.336 15.639 7.746 1.00 97.31 202 LYS A N 1
ATOM 1494 C CA . LYS A 1 202 ? -7.536 14.809 7.663 1.00 97.31 202 LYS A CA 1
ATOM 1495 C C . LYS A 1 202 ? -8.535 15.432 6.689 1.00 97.31 202 LYS A C 1
ATOM 1497 O O . LYS A 1 202 ? -8.717 16.650 6.687 1.00 97.31 202 LYS A O 1
ATOM 1502 N N . GLU A 1 203 ? -9.217 14.593 5.924 1.00 97.44 203 GLU A N 1
ATOM 1503 C CA . GLU A 1 203 ? -10.326 14.997 5.065 1.00 97.44 203 GLU A CA 1
ATOM 1504 C C . GLU A 1 203 ? -11.494 14.017 5.143 1.00 97.44 203 GLU A C 1
ATOM 1506 O O . GLU A 1 203 ? -11.369 12.917 5.682 1.00 97.44 203 GLU A O 1
ATOM 1511 N N . THR A 1 204 ? -12.662 14.456 4.678 1.00 97.94 204 THR A N 1
ATOM 1512 C CA . THR A 1 204 ? -13.873 13.638 4.713 1.00 97.94 204 THR A CA 1
ATOM 1513 C C . THR A 1 204 ? -13.908 12.733 3.493 1.00 97.94 204 THR A C 1
ATOM 1515 O O . THR A 1 204 ? -13.983 13.222 2.369 1.00 97.94 204 THR A O 1
ATOM 1518 N N . ILE A 1 205 ? -13.904 11.423 3.726 1.00 97.62 205 ILE A N 1
ATOM 1519 C CA . ILE A 1 205 ? -14.064 10.402 2.689 1.00 97.62 205 ILE A CA 1
ATOM 1520 C C . ILE A 1 205 ? -15.425 9.740 2.867 1.00 97.62 205 ILE A C 1
ATOM 1522 O O . ILE A 1 205 ? -15.744 9.256 3.954 1.00 97.62 205 ILE A O 1
ATOM 1526 N N . THR A 1 206 ? -16.215 9.706 1.798 1.00 97.50 206 THR A N 1
ATOM 1527 C CA . THR A 1 206 ? -17.541 9.083 1.777 1.00 97.50 206 THR A CA 1
ATOM 1528 C C . THR A 1 206 ? -17.462 7.685 1.172 1.00 97.50 206 THR A C 1
ATOM 1530 O O . THR A 1 206 ? -16.930 7.501 0.079 1.00 97.50 206 THR A O 1
ATOM 1533 N N . LYS A 1 207 ? -18.015 6.699 1.879 1.00 96.62 207 LYS A N 1
ATOM 1534 C CA . LYS A 1 207 ? -18.202 5.323 1.427 1.00 96.62 207 LYS A CA 1
ATOM 1535 C C . LYS A 1 207 ? -19.062 5.282 0.172 1.00 96.62 207 LYS A C 1
ATOM 1537 O O . LYS A 1 207 ? -20.119 5.916 0.100 1.00 96.62 207 LYS A O 1
ATOM 1542 N N . MET A 1 208 ? -18.664 4.452 -0.783 1.00 94.88 208 MET A N 1
ATOM 1543 C CA . MET A 1 208 ? -19.455 4.243 -1.987 1.00 94.88 208 MET A CA 1
ATOM 1544 C C . MET A 1 208 ? -20.778 3.545 -1.671 1.00 94.88 208 MET A C 1
ATOM 1546 O O . MET A 1 208 ? -20.820 2.544 -0.960 1.00 94.88 208 MET A O 1
ATOM 1550 N N . GLY A 1 209 ? -21.868 4.087 -2.214 1.00 92.88 209 GLY A N 1
ATOM 1551 C CA . GLY A 1 209 ? -23.205 3.492 -2.171 1.00 92.88 209 GLY A CA 1
ATOM 1552 C C . GLY A 1 209 ? -24.032 3.754 -0.906 1.00 92.88 209 GLY A C 1
ATOM 1553 O O . GLY A 1 209 ? -25.253 3.749 -1.008 1.00 92.88 209 GLY A O 1
ATOM 1554 N N . SER A 1 210 ? -23.428 4.019 0.262 1.00 92.00 210 SER A N 1
ATOM 1555 C CA . SER A 1 210 ? -24.189 4.212 1.516 1.00 92.00 210 SER A CA 1
ATOM 1556 C C . SER A 1 210 ? -24.275 5.655 2.021 1.00 92.00 210 SER A C 1
ATOM 1558 O O . SER A 1 210 ? -25.100 5.937 2.886 1.00 92.00 210 SER A O 1
ATOM 1560 N N . GLY A 1 211 ? -23.408 6.559 1.546 1.00 90.56 211 GLY A N 1
ATOM 1561 C CA . GLY A 1 211 ? -23.309 7.937 2.053 1.00 90.56 211 GLY A CA 1
ATOM 1562 C C . GLY A 1 211 ? -22.639 8.073 3.431 1.00 90.56 211 GLY A C 1
ATOM 1563 O O . GLY A 1 211 ? -22.421 9.191 3.900 1.00 90.56 211 GLY A O 1
ATOM 1564 N N . GLU A 1 212 ? -22.268 6.960 4.075 1.00 96.44 212 GLU A N 1
ATOM 1565 C CA . GLU A 1 212 ? -21.464 6.964 5.304 1.00 96.44 212 GLU A CA 1
ATOM 1566 C C . GLU A 1 212 ? -20.139 7.689 5.050 1.00 96.44 212 GLU A C 1
ATOM 1568 O O . GLU A 1 212 ? -19.526 7.490 4.008 1.00 96.44 212 GLU A O 1
ATOM 1573 N N . SER A 1 213 ? -19.696 8.548 5.967 1.00 97.38 213 SER A N 1
ATOM 1574 C CA . SER A 1 213 ? -18.482 9.346 5.778 1.00 97.38 213 SER A CA 1
ATOM 1575 C C . SER A 1 213 ? -17.588 9.309 7.009 1.00 97.38 213 SER A C 1
ATOM 1577 O O . SER A 1 213 ? -18.077 9.291 8.139 1.00 97.38 213 SER A O 1
ATOM 1579 N N . TRP A 1 214 ? -16.276 9.357 6.788 1.00 97.69 214 TRP A N 1
ATOM 1580 C CA . TRP A 1 214 ? -15.271 9.328 7.848 1.00 97.69 214 TRP A CA 1
ATOM 1581 C C . TRP A 1 214 ? -14.264 10.459 7.693 1.00 97.69 214 TRP A C 1
ATOM 1583 O O . TRP A 1 214 ? -13.932 10.862 6.581 1.00 97.69 214 TRP A O 1
ATOM 1593 N N . SER A 1 215 ? -13.730 10.931 8.821 1.00 97.81 215 SER A N 1
ATOM 1594 C CA . SER A 1 215 ? -12.544 11.788 8.833 1.00 97.81 215 SER A CA 1
ATOM 1595 C C . SER A 1 215 ? -11.299 10.908 8.718 1.00 97.81 215 SER A C 1
ATOM 1597 O O . SER A 1 215 ? -10.946 10.206 9.669 1.00 97.81 215 SER A O 1
ATOM 1599 N N . ALA A 1 216 ? -10.655 10.925 7.553 1.00 97.81 216 ALA A N 1
ATOM 1600 C CA . ALA A 1 216 ? -9.532 10.057 7.225 1.00 97.81 216 ALA A CA 1
ATOM 1601 C C . ALA A 1 216 ? -8.229 10.850 7.091 1.00 97.81 216 ALA A C 1
ATOM 1603 O O . ALA A 1 216 ? -8.197 11.914 6.475 1.00 97.81 216 ALA A O 1
ATOM 1604 N N . LEU A 1 217 ? -7.149 10.327 7.670 1.00 97.62 217 LEU A N 1
ATOM 1605 C CA . LEU A 1 217 ? -5.799 10.861 7.533 1.00 97.62 217 LEU A CA 1
ATOM 1606 C C . LEU A 1 217 ? -5.232 10.469 6.168 1.00 97.62 217 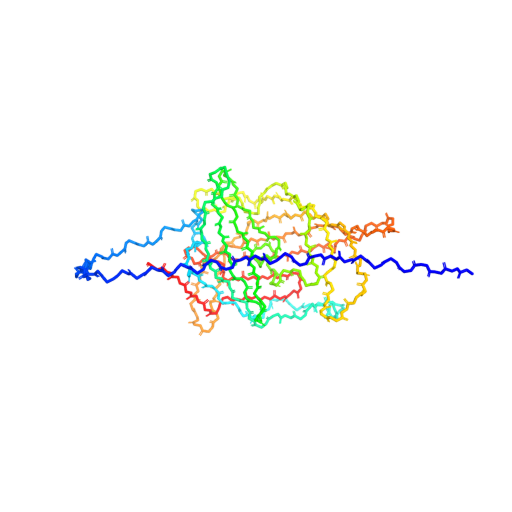LEU A C 1
ATOM 1608 O O . LEU A 1 217 ? -5.090 9.278 5.893 1.00 97.62 217 LEU A O 1
ATOM 1612 N N . GLY A 1 218 ? -4.898 11.459 5.341 1.00 97.25 218 GLY A N 1
ATOM 1613 C CA . GLY A 1 218 ? -4.189 11.224 4.089 1.00 97.25 218 GLY A CA 1
ATOM 1614 C C . GLY A 1 218 ? -2.697 10.981 4.323 1.00 97.25 218 GLY A C 1
ATOM 1615 O O . GLY A 1 218 ? -2.070 11.633 5.159 1.00 97.25 218 GLY A O 1
ATOM 1616 N N . VAL A 1 219 ? -2.119 10.066 3.555 1.00 97.81 219 VAL A N 1
ATOM 1617 C CA . VAL A 1 219 ? -0.677 9.816 3.485 1.00 97.81 219 VAL A CA 1
ATOM 1618 C C . VAL A 1 219 ? -0.283 9.845 2.018 1.00 97.81 219 VAL A C 1
ATOM 1620 O O . VAL A 1 219 ? -0.730 8.995 1.248 1.00 97.81 219 VAL A O 1
ATOM 1623 N N . ALA A 1 220 ? 0.531 10.825 1.636 1.00 97.81 220 ALA A N 1
ATOM 1624 C CA . ALA A 1 220 ? 1.141 10.871 0.313 1.00 97.81 220 ALA A CA 1
ATOM 1625 C C . ALA A 1 220 ? 2.402 9.999 0.303 1.00 97.81 220 ALA A C 1
ATOM 1627 O O . ALA A 1 220 ? 3.157 10.004 1.274 1.00 97.81 220 ALA A O 1
ATOM 1628 N N . ILE A 1 221 ? 2.618 9.267 -0.783 1.00 97.56 221 ILE A N 1
ATOM 1629 C CA . ILE A 1 221 ? 3.743 8.364 -1.016 1.00 97.56 221 ILE A CA 1
ATOM 1630 C C . ILE A 1 221 ? 4.403 8.814 -2.314 1.00 97.56 221 ILE A C 1
ATOM 1632 O O . ILE A 1 221 ? 3.924 8.511 -3.405 1.00 97.56 221 ILE A O 1
ATOM 1636 N N . GLU A 1 222 ? 5.480 9.574 -2.192 1.00 97.06 222 GLU A N 1
ATOM 1637 C CA . GLU A 1 222 ? 6.321 9.965 -3.316 1.00 97.06 222 GLU A CA 1
ATOM 1638 C C . GLU A 1 222 ? 7.291 8.819 -3.603 1.00 97.06 222 GLU A C 1
ATOM 1640 O O . GLU A 1 222 ? 8.027 8.388 -2.712 1.00 97.06 222 GLU A O 1
ATOM 1645 N N . ILE A 1 223 ? 7.270 8.309 -4.831 1.00 95.38 223 ILE A N 1
ATOM 1646 C CA . ILE A 1 223 ? 8.100 7.185 -5.256 1.00 95.38 223 ILE A CA 1
ATOM 1647 C C . ILE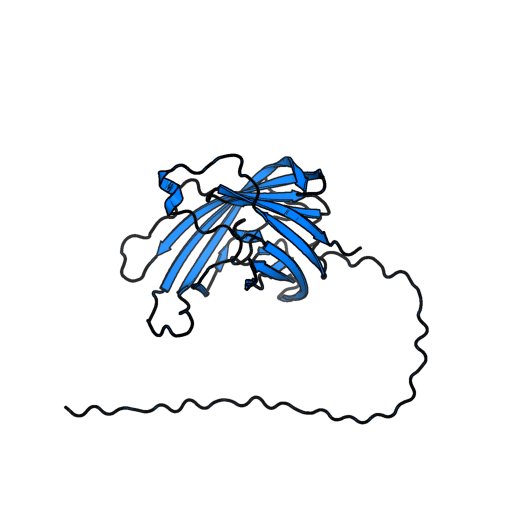 A 1 223 ? 9.131 7.699 -6.255 1.00 95.38 223 ILE A C 1
ATOM 1649 O O . ILE A 1 223 ? 8.792 8.299 -7.275 1.00 95.38 223 ILE A O 1
ATOM 1653 N N . THR A 1 224 ? 10.399 7.444 -5.970 1.00 95.75 224 THR A N 1
ATOM 1654 C CA . THR A 1 224 ? 11.503 7.628 -6.912 1.00 95.75 224 THR A CA 1
ATOM 1655 C C . THR A 1 224 ? 12.270 6.322 -7.015 1.00 95.75 224 THR A C 1
ATOM 1657 O O . THR A 1 224 ? 12.178 5.451 -6.150 1.00 95.75 224 THR A O 1
ATOM 1660 N N . GLY A 1 225 ? 13.014 6.132 -8.095 1.00 94.56 225 GLY A N 1
ATOM 1661 C CA . GLY A 1 225 ? 13.757 4.898 -8.262 1.00 94.56 225 GLY A CA 1
ATOM 1662 C C . GLY A 1 225 ? 14.226 4.682 -9.677 1.00 94.56 225 GLY A C 1
ATOM 1663 O O . GLY A 1 225 ? 13.995 5.500 -10.563 1.00 94.56 225 GLY A O 1
ATOM 1664 N N . ARG A 1 226 ? 14.866 3.538 -9.876 1.00 94.62 226 ARG A N 1
ATOM 1665 C CA . ARG A 1 226 ? 15.413 3.121 -11.156 1.00 94.62 226 ARG A CA 1
ATOM 1666 C C . ARG A 1 226 ? 15.407 1.614 -11.309 1.00 94.62 226 ARG A C 1
ATOM 1668 O O . ARG A 1 226 ? 15.544 0.857 -10.345 1.00 94.62 226 ARG A O 1
ATOM 1675 N N . VAL A 1 227 ? 15.302 1.194 -12.560 1.00 93.25 227 VAL A N 1
ATOM 1676 C CA . VAL A 1 227 ? 15.432 -0.195 -12.983 1.00 93.25 227 VAL A CA 1
ATOM 1677 C C . VAL A 1 227 ? 16.764 -0.367 -13.699 1.00 93.25 227 VAL A C 1
ATOM 1679 O O . VAL A 1 227 ? 17.099 0.382 -14.617 1.00 93.25 227 VAL A O 1
ATOM 1682 N N . ILE A 1 228 ? 17.527 -1.372 -13.282 1.00 93.44 228 ILE A N 1
ATOM 1683 C CA . ILE A 1 228 ? 18.819 -1.728 -13.868 1.00 93.44 228 ILE A CA 1
ATOM 1684 C C . ILE A 1 228 ? 18.637 -3.047 -14.611 1.00 93.44 228 ILE A C 1
ATOM 1686 O O . ILE A 1 228 ? 18.288 -4.061 -14.003 1.00 93.44 228 ILE A O 1
ATOM 1690 N N . LEU A 1 229 ? 18.877 -3.023 -15.920 1.00 91.19 229 LEU A N 1
ATOM 1691 C CA . LEU A 1 229 ? 18.780 -4.187 -16.797 1.00 91.19 229 LEU A CA 1
ATOM 1692 C C . LEU A 1 229 ? 20.181 -4.731 -17.114 1.00 91.19 229 LEU A C 1
ATOM 1694 O O . LEU A 1 229 ? 21.102 -3.935 -17.327 1.00 91.19 229 LEU A O 1
ATOM 1698 N N . PRO A 1 230 ? 20.368 -6.060 -17.192 1.00 89.06 230 PRO A N 1
ATOM 1699 C CA . PRO A 1 230 ? 21.619 -6.644 -17.659 1.00 89.06 230 PRO A CA 1
ATOM 1700 C C . PRO A 1 230 ? 22.002 -6.109 -19.044 1.00 89.06 230 PRO A C 1
ATOM 1702 O O . PRO A 1 230 ? 21.177 -6.053 -19.953 1.00 89.06 230 PRO A O 1
ATOM 1705 N N . GLY A 1 231 ? 23.264 -5.709 -19.206 1.00 89.19 231 GLY A N 1
ATOM 1706 C CA . GLY A 1 231 ? 23.783 -5.203 -20.481 1.00 89.19 231 GLY A CA 1
ATOM 1707 C C . GLY A 1 231 ? 23.346 -3.782 -20.857 1.00 89.19 231 GLY A C 1
ATOM 1708 O O . GLY A 1 231 ? 23.713 -3.317 -21.932 1.00 89.19 231 GLY A O 1
ATOM 1709 N N . VAL A 1 232 ? 22.607 -3.072 -19.995 1.00 89.75 232 VAL A N 1
ATOM 1710 C CA . VAL A 1 232 ? 22.231 -1.667 -20.214 1.00 89.75 232 VAL A CA 1
ATOM 1711 C C . VAL A 1 232 ? 23.087 -0.760 -19.329 1.00 89.75 232 VAL A C 1
ATOM 1713 O O . VAL A 1 232 ? 23.046 -0.856 -18.106 1.00 89.75 232 VAL A O 1
ATOM 1716 N N . GLU A 1 233 ? 23.857 0.142 -19.945 1.00 90.31 233 GLU A N 1
ATOM 1717 C CA . GLU A 1 233 ? 24.792 1.023 -19.222 1.00 90.31 233 GLU A CA 1
ATOM 1718 C C . GLU A 1 233 ? 24.095 2.076 -18.353 1.00 90.31 233 GLU A C 1
ATOM 1720 O O . GLU A 1 233 ? 24.622 2.478 -17.316 1.00 90.31 233 GLU A O 1
ATOM 1725 N N . ARG A 1 234 ? 22.919 2.551 -18.779 1.00 92.81 234 ARG A N 1
ATOM 1726 C CA . ARG A 1 234 ? 22.166 3.595 -18.077 1.00 92.81 234 ARG A CA 1
ATOM 1727 C C . ARG A 1 234 ? 20.892 3.013 -17.470 1.00 92.81 234 ARG A C 1
ATOM 1729 O O . ARG A 1 234 ? 20.055 2.525 -18.229 1.00 92.81 234 ARG A O 1
ATOM 1736 N N . PRO A 1 235 ? 20.718 3.085 -16.139 1.00 92.12 235 PRO A N 1
ATOM 1737 C CA . PRO A 1 235 ? 19.464 2.708 -15.503 1.00 92.12 235 PRO A CA 1
ATOM 1738 C C . PRO A 1 235 ? 18.277 3.481 -16.087 1.00 92.12 235 PRO A C 1
ATOM 1740 O O . PRO A 1 235 ? 18.399 4.650 -16.457 1.00 92.12 235 PRO A O 1
ATOM 1743 N N . ALA A 1 236 ? 17.124 2.821 -16.155 1.00 92.12 236 ALA A N 1
ATOM 1744 C CA . ALA A 1 236 ? 15.866 3.465 -16.495 1.00 92.12 236 ALA A CA 1
ATOM 1745 C C . ALA A 1 236 ? 15.276 4.085 -15.224 1.00 92.12 236 ALA A C 1
ATOM 1747 O O . ALA A 1 236 ? 14.823 3.364 -14.336 1.00 92.12 236 ALA A O 1
ATOM 1748 N N . GLU A 1 237 ? 15.313 5.411 -15.128 1.00 93.44 237 GLU A N 1
ATOM 1749 C CA . GLU A 1 237 ? 14.745 6.158 -14.003 1.00 93.44 237 GLU A CA 1
ATOM 1750 C C . GLU A 1 237 ? 13.208 6.146 -14.062 1.00 93.44 237 GLU A C 1
ATOM 1752 O O . GLU A 1 237 ? 12.606 6.254 -15.136 1.00 93.44 237 GLU A O 1
ATOM 1757 N N . MET A 1 238 ? 12.565 6.028 -12.901 1.00 88.25 238 MET A N 1
ATOM 1758 C CA . MET A 1 238 ? 11.122 6.211 -12.771 1.00 88.25 238 MET A CA 1
ATOM 1759 C C . MET A 1 238 ? 10.752 7.673 -13.067 1.00 88.25 238 MET A C 1
ATOM 1761 O O . MET A 1 238 ? 11.534 8.579 -12.762 1.00 88.25 238 MET A O 1
ATOM 1765 N N . PRO A 1 239 ? 9.564 7.945 -13.638 1.00 85.88 239 PRO A N 1
ATOM 1766 C CA . PRO A 1 239 ? 9.144 9.315 -13.897 1.00 85.88 239 PRO A CA 1
ATOM 1767 C C . PRO A 1 239 ? 9.074 10.150 -12.616 1.00 85.88 239 PRO A C 1
ATOM 1769 O O . PRO A 1 239 ? 8.633 9.682 -11.566 1.00 85.88 239 PRO A O 1
ATOM 1772 N N . ALA A 1 240 ? 9.487 11.412 -12.714 1.00 86.31 240 ALA A N 1
ATOM 1773 C CA . ALA A 1 240 ? 9.389 12.351 -11.606 1.00 86.31 240 ALA A CA 1
ATOM 1774 C C . ALA A 1 240 ? 7.921 12.643 -11.244 1.00 86.31 240 ALA A C 1
ATOM 1776 O O . ALA A 1 240 ? 7.040 12.617 -12.103 1.00 86.31 240 ALA A O 1
ATOM 1777 N N . GLY A 1 241 ? 7.669 12.979 -9.975 1.00 85.94 241 GLY A N 1
ATOM 1778 C CA . GLY A 1 241 ? 6.330 13.347 -9.503 1.00 85.94 241 GLY A CA 1
ATOM 1779 C C . GLY A 1 241 ? 5.365 12.166 -9.361 1.00 85.94 241 GLY A C 1
ATOM 1780 O O . GLY A 1 241 ? 4.152 12.367 -9.365 1.00 85.94 241 GLY A O 1
ATOM 1781 N N . TRP A 1 242 ? 5.883 10.943 -9.231 1.00 90.62 242 TRP A N 1
ATOM 1782 C CA . TRP A 1 242 ? 5.077 9.754 -8.975 1.00 90.62 242 TRP A CA 1
ATOM 1783 C C . TRP A 1 242 ? 4.563 9.767 -7.533 1.00 90.62 242 TRP A C 1
ATOM 1785 O O . TRP A 1 242 ? 5.266 9.356 -6.609 1.00 90.62 242 TRP A O 1
ATOM 1795 N N . VAL A 1 243 ? 3.353 10.293 -7.327 1.00 95.38 243 VAL A N 1
ATOM 1796 C CA . VAL A 1 243 ? 2.758 10.422 -5.990 1.00 95.38 243 VAL A CA 1
ATOM 1797 C C . VAL A 1 243 ? 1.483 9.603 -5.878 1.00 95.38 243 VAL A C 1
ATOM 1799 O O . VAL A 1 243 ? 0.486 9.870 -6.551 1.00 95.38 243 VAL A O 1
ATOM 1802 N N . ASN A 1 244 ? 1.510 8.663 -4.944 1.00 96.50 244 ASN A N 1
ATOM 1803 C CA . ASN A 1 244 ? 0.390 7.811 -4.579 1.00 96.50 244 ASN A CA 1
ATOM 1804 C C . ASN A 1 244 ? -0.163 8.237 -3.210 1.00 96.50 244 ASN A C 1
ATOM 1806 O O . ASN A 1 244 ? 0.487 8.966 -2.467 1.00 96.50 244 ASN A O 1
ATOM 1810 N N . TRP A 1 245 ? -1.389 7.843 -2.881 1.00 97.88 245 TRP A N 1
ATOM 1811 C CA . TRP A 1 245 ? -2.113 8.330 -1.710 1.00 97.88 245 TRP A CA 1
ATOM 1812 C C . TRP A 1 245 ? -2.927 7.218 -1.059 1.00 97.88 245 TRP A C 1
ATOM 1814 O O . TRP A 1 245 ? -3.614 6.456 -1.744 1.00 97.88 245 TRP A O 1
ATOM 1824 N N . ILE A 1 246 ? -2.890 7.178 0.271 1.00 98.06 246 ILE A N 1
ATOM 1825 C CA . ILE A 1 246 ? -3.698 6.287 1.108 1.00 98.06 246 ILE A CA 1
ATOM 1826 C C . ILE A 1 246 ? -4.441 7.132 2.137 1.00 98.06 246 ILE A C 1
ATOM 1828 O O . ILE A 1 246 ? -3.845 8.008 2.762 1.00 98.06 246 ILE A O 1
ATOM 1832 N N . TRP A 1 247 ? -5.721 6.839 2.356 1.00 98.06 247 TRP A N 1
ATOM 1833 C CA . TRP A 1 247 ? -6.519 7.463 3.409 1.00 98.06 247 TRP A CA 1
ATOM 1834 C C . TRP A 1 247 ? -6.919 6.452 4.468 1.00 98.06 247 TRP A C 1
ATOM 1836 O O . TRP A 1 247 ? -7.552 5.444 4.153 1.00 98.06 247 TRP A O 1
ATOM 1846 N N . LEU A 1 248 ? -6.585 6.749 5.724 1.00 97.56 248 LEU A N 1
ATOM 1847 C CA . LEU A 1 248 ? -6.846 5.889 6.878 1.00 97.56 248 LEU A CA 1
ATOM 1848 C C . LEU A 1 248 ? -7.848 6.552 7.826 1.00 97.56 248 LEU A C 1
ATOM 1850 O O . LEU A 1 248 ? -7.596 7.646 8.333 1.00 97.56 248 LEU A O 1
ATOM 1854 N N . ALA A 1 249 ? -8.969 5.888 8.096 1.00 97.38 249 ALA A N 1
ATOM 1855 C CA . ALA A 1 249 ? -9.956 6.339 9.073 1.00 97.38 249 ALA A CA 1
ATOM 1856 C C . ALA A 1 249 ? -9.824 5.557 10.391 1.00 97.38 249 ALA A C 1
ATOM 1858 O O . ALA A 1 249 ? -9.724 4.327 10.403 1.00 9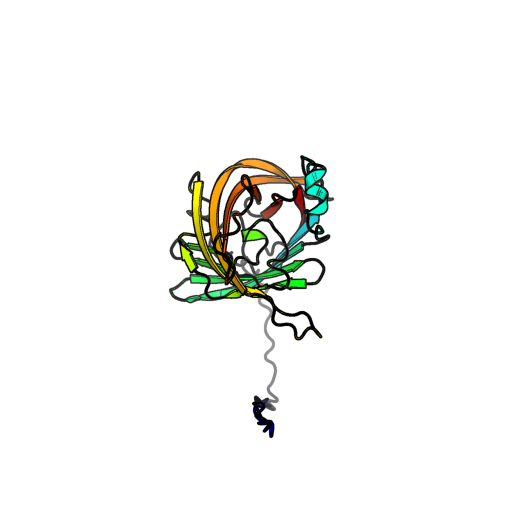7.38 249 ALA A O 1
ATOM 1859 N N . ASP A 1 250 ? -9.837 6.280 11.515 1.00 95.12 250 ASP A N 1
ATOM 1860 C CA . ASP A 1 250 ? -9.650 5.710 12.854 1.00 95.12 250 ASP A CA 1
ATOM 1861 C C . ASP A 1 250 ? -10.711 4.641 13.167 1.00 95.12 250 ASP A C 1
ATOM 1863 O O . ASP A 1 250 ? -11.909 4.878 13.031 1.00 95.12 250 ASP A O 1
ATOM 1867 N N . GLY A 1 251 ? -10.268 3.449 13.580 1.00 94.81 251 GLY A N 1
ATOM 1868 C CA . GLY A 1 251 ? -11.136 2.302 13.866 1.00 94.81 251 GLY A CA 1
ATOM 1869 C C . GLY A 1 251 ? -11.750 1.628 12.634 1.00 94.81 251 GLY A C 1
ATOM 1870 O O . GLY A 1 251 ? -12.425 0.614 12.791 1.00 94.81 251 GLY A O 1
ATOM 1871 N N . VAL A 1 252 ? -11.506 2.156 11.430 1.00 96.94 252 VAL A N 1
ATOM 1872 C CA . VAL A 1 252 ? -12.065 1.645 10.173 1.00 96.94 252 VAL A CA 1
ATOM 1873 C C . VAL A 1 252 ? -10.992 0.988 9.321 1.00 96.94 252 VAL A C 1
ATOM 1875 O O . VAL A 1 252 ? -11.221 -0.120 8.850 1.00 96.94 252 VAL A O 1
ATOM 1878 N N . GLY A 1 253 ? -9.825 1.612 9.140 1.00 96.88 253 GLY A N 1
ATOM 1879 C CA . GLY A 1 253 ? -8.817 1.140 8.188 1.00 96.88 253 GLY A CA 1
ATOM 1880 C C . GLY A 1 253 ? -8.660 2.030 6.955 1.00 96.88 253 GLY A C 1
ATOM 1881 O O . GLY A 1 253 ? -9.067 3.197 6.973 1.00 96.88 253 GLY A O 1
ATOM 1882 N N . PRO A 1 254 ? -8.054 1.494 5.882 1.00 97.69 254 PRO A N 1
ATOM 1883 C CA . PRO A 1 254 ? -8.002 2.155 4.585 1.00 97.69 254 PRO A CA 1
ATOM 1884 C C . PRO A 1 254 ? -9.407 2.363 4.019 1.00 97.69 254 PRO A C 1
ATOM 1886 O O . PRO A 1 254 ? -10.205 1.430 3.938 1.00 97.69 254 PRO A O 1
ATOM 1889 N N . VAL A 1 255 ? -9.705 3.595 3.612 1.00 98.25 255 VAL A N 1
ATOM 1890 C CA . VAL A 1 255 ? -11.013 3.975 3.046 1.00 98.25 255 VAL A CA 1
ATOM 1891 C C . VAL A 1 255 ? -10.920 4.474 1.608 1.00 98.25 255 VAL A C 1
ATOM 1893 O O . VAL A 1 255 ? -11.911 4.420 0.879 1.00 98.25 255 VAL A O 1
ATOM 1896 N N . GLN A 1 256 ? -9.740 4.920 1.181 1.00 98.25 256 GLN A N 1
ATOM 1897 C CA . GLN A 1 256 ? -9.486 5.328 -0.193 1.00 98.25 256 GLN A CA 1
ATOM 1898 C C . GLN A 1 256 ? -8.015 5.119 -0.565 1.00 98.25 256 GLN A C 1
ATOM 1900 O O . GLN A 1 256 ? -7.126 5.232 0.282 1.00 98.25 256 GLN A O 1
ATOM 1905 N N . PHE A 1 257 ? -7.787 4.856 -1.848 1.00 98.19 257 PHE A N 1
ATOM 1906 C CA . PHE A 1 257 ? -6.485 4.840 -2.502 1.00 98.19 257 PHE A CA 1
ATOM 1907 C C . PHE A 1 257 ? -6.535 5.704 -3.756 1.00 98.19 257 PHE A C 1
ATOM 1909 O O . PHE A 1 257 ? -7.558 5.735 -4.445 1.00 98.19 257 PHE A O 1
ATOM 1916 N N . ARG A 1 258 ? -5.424 6.363 -4.080 1.00 97.12 258 ARG A N 1
ATOM 1917 C CA . ARG A 1 258 ? -5.226 7.027 -5.370 1.00 97.12 258 ARG A CA 1
ATOM 1918 C C . ARG A 1 258 ? -3.785 6.854 -5.813 1.00 97.12 258 ARG A C 1
ATOM 1920 O O . ARG A 1 258 ? -2.885 7.103 -5.020 1.00 97.12 258 ARG A O 1
ATOM 1927 N N . ASN A 1 259 ? -3.560 6.483 -7.063 1.00 95.19 259 ASN A N 1
ATOM 1928 C CA . ASN A 1 259 ? -2.212 6.333 -7.602 1.00 95.19 259 ASN A CA 1
ATOM 1929 C C . ASN A 1 259 ? -1.901 7.382 -8.682 1.00 95.19 259 ASN A C 1
ATOM 1931 O O . ASN A 1 259 ? -2.766 8.141 -9.126 1.00 95.19 259 ASN A O 1
ATOM 1935 N N . SER A 1 260 ? -0.641 7.412 -9.095 1.00 92.88 260 SER A N 1
ATOM 1936 C CA . SER A 1 260 ? -0.075 8.275 -10.133 1.00 92.88 260 SER A CA 1
ATOM 1937 C C . SER A 1 260 ? -0.658 8.024 -11.529 1.00 92.88 260 SER A C 1
ATOM 1939 O O . SER A 1 260 ? -0.570 8.893 -12.393 1.00 92.88 260 SER A O 1
ATOM 1941 N N . TYR A 1 261 ? -1.310 6.875 -11.741 1.00 92.25 261 TYR A N 1
ATOM 1942 C CA . TYR A 1 261 ? -2.070 6.556 -12.952 1.00 92.25 261 TYR A CA 1
ATOM 1943 C C . TYR A 1 261 ? -3.488 7.139 -12.951 1.00 92.25 261 TYR A C 1
ATOM 1945 O O . TYR A 1 261 ? -4.280 6.819 -13.832 1.00 92.25 261 TYR A O 1
ATOM 1953 N N . PHE A 1 262 ? -3.820 8.008 -11.989 1.00 93.31 262 PHE A N 1
ATOM 1954 C CA . PHE A 1 262 ? -5.152 8.601 -11.829 1.00 93.31 262 PHE A CA 1
ATOM 1955 C C . PHE A 1 262 ? -6.244 7.563 -11.539 1.00 93.31 262 PHE A C 1
ATOM 1957 O O . PHE A 1 262 ? -7.431 7.862 -11.657 1.00 93.31 262 PHE A O 1
ATOM 1964 N N . HIS A 1 263 ? -5.874 6.355 -11.107 1.00 95.44 263 HIS A N 1
ATOM 1965 C CA . HIS A 1 263 ? -6.845 5.421 -10.561 1.00 95.44 263 HIS A CA 1
ATOM 1966 C C . HIS A 1 263 ? -7.162 5.829 -9.132 1.00 95.44 263 HIS A C 1
ATOM 1968 O O . HIS A 1 263 ? -6.263 6.091 -8.330 1.00 95.44 263 HIS A O 1
ATOM 1974 N N . GLN A 1 264 ? -8.449 5.848 -8.808 1.00 97.31 264 GLN A N 1
ATOM 1975 C CA . GLN A 1 264 ? -8.935 6.045 -7.454 1.00 97.31 264 GLN A CA 1
ATOM 1976 C C . GLN A 1 264 ? -9.850 4.888 -7.083 1.00 97.31 264 GLN A C 1
ATOM 1978 O O . GLN A 1 264 ? -10.696 4.479 -7.877 1.00 97.31 264 GLN A O 1
ATOM 1983 N N . TYR A 1 265 ? -9.679 4.376 -5.869 1.00 98.06 265 TYR A N 1
ATOM 1984 C CA . TYR A 1 265 ? -10.503 3.312 -5.317 1.00 98.06 265 TYR A CA 1
ATOM 1985 C C . TYR A 1 265 ? -11.050 3.766 -3.980 1.00 98.06 265 TYR A C 1
ATOM 1987 O O . TYR A 1 265 ? -10.284 4.161 -3.105 1.00 98.06 265 TYR A O 1
ATOM 1995 N N . THR A 1 266 ? -12.362 3.684 -3.806 1.00 98.12 266 THR A N 1
ATOM 1996 C CA . THR A 1 266 ? -13.017 4.024 -2.540 1.00 98.12 266 THR A CA 1
ATOM 1997 C C . THR A 1 266 ? -13.684 2.781 -1.979 1.00 98.12 266 THR A C 1
ATOM 1999 O O . THR A 1 266 ? -14.219 1.957 -2.726 1.00 98.12 266 THR A O 1
ATOM 2002 N N . VAL A 1 267 ? -13.654 2.637 -0.656 1.00 98.31 267 VAL A N 1
ATOM 2003 C CA . VAL A 1 267 ? -14.319 1.526 0.023 1.00 98.31 267 VAL A CA 1
ATOM 2004 C C . VAL A 1 267 ? -15.826 1.543 -0.272 1.00 98.31 267 VAL A C 1
ATOM 2006 O O . VAL A 1 267 ? -16.491 2.579 -0.204 1.00 98.31 267 VAL A O 1
ATOM 2009 N N . SER A 1 268 ? -16.359 0.378 -0.621 1.00 98.19 268 SER A N 1
ATOM 2010 C CA . SER A 1 268 ? -17.771 0.121 -0.933 1.00 98.19 268 SER A CA 1
ATOM 2011 C C . SER A 1 268 ? -18.401 -0.836 0.074 1.00 98.19 268 SER A C 1
ATOM 2013 O O . SER A 1 268 ? -19.547 -0.652 0.479 1.00 98.19 268 SER A O 1
ATOM 2015 N N . GLU A 1 269 ? -17.632 -1.802 0.575 1.00 97.88 269 GLU A N 1
ATOM 2016 C CA . GLU A 1 269 ? -18.071 -2.750 1.596 1.00 97.88 269 GLU A CA 1
ATOM 2017 C C . GLU A 1 269 ? -17.012 -2.859 2.689 1.00 97.88 269 GLU A C 1
ATOM 2019 O O . GLU A 1 269 ? -15.811 -2.757 2.434 1.00 97.88 269 GLU A O 1
ATOM 2024 N N . LEU A 1 270 ? -17.478 -3.063 3.917 1.00 97.12 270 LEU A N 1
ATOM 2025 C CA . LEU A 1 270 ? -16.645 -3.130 5.105 1.00 97.12 270 LEU A CA 1
ATOM 2026 C C . LEU A 1 270 ? -17.200 -4.209 6.029 1.00 97.12 270 LEU A C 1
ATOM 2028 O O . LEU A 1 270 ? -18.379 -4.167 6.381 1.00 97.12 270 LEU A O 1
ATOM 2032 N N . THR A 1 271 ? -16.334 -5.123 6.454 1.00 97.56 271 THR A N 1
ATOM 2033 C CA . THR A 1 271 ? -16.630 -6.105 7.499 1.00 97.56 271 THR A CA 1
ATOM 2034 C C . THR A 1 271 ? -15.616 -5.919 8.613 1.00 97.56 271 THR A C 1
ATOM 2036 O O . THR A 1 271 ? -14.423 -6.098 8.387 1.00 97.56 271 THR A O 1
ATOM 2039 N N . LEU A 1 272 ? -16.086 -5.546 9.804 1.00 95.88 272 LEU A N 1
ATOM 2040 C CA . LEU A 1 272 ? -15.265 -5.438 11.009 1.00 95.88 272 LEU A CA 1
ATOM 2041 C C . LEU A 1 272 ? -15.812 -6.390 12.071 1.00 95.88 272 LEU A C 1
ATOM 2043 O O . LEU A 1 272 ? -16.961 -6.256 12.502 1.00 95.88 272 LEU A O 1
ATOM 2047 N N . VAL A 1 273 ? -14.984 -7.342 12.485 1.00 92.94 273 VAL A N 1
ATOM 2048 C CA . VAL A 1 273 ? -15.257 -8.264 13.584 1.00 92.94 273 VAL A CA 1
ATOM 2049 C C . VAL A 1 273 ? -15.272 -7.471 14.892 1.00 92.94 273 VAL A C 1
ATOM 2051 O O . VAL A 1 273 ? -14.366 -6.679 15.161 1.00 92.94 273 VAL A O 1
ATOM 2054 N N . LYS A 1 274 ? -16.333 -7.661 15.680 1.00 80.88 274 LYS A N 1
ATOM 2055 C CA . LYS A 1 274 ? -16.568 -6.995 16.969 1.00 80.88 274 LYS A CA 1
ATOM 2056 C C . LYS A 1 274 ? -16.392 -7.954 18.133 1.00 80.88 274 LYS A C 1
ATOM 2058 O O . LYS A 1 274 ? -16.641 -9.163 17.947 1.00 80.88 274 LYS A O 1
#

Foldseek 3Di:
DDDDDDDDDDDDDDDDDDDDDDDDPDDDDPPPPPPDPDDFDQAPQLAQLARLDAFWKFKKAWDAFPDDDDPVCPVVQDDDFGIWMKGFHDWDQDPPRKIKTWIWIQGPNDTDTWIWIHDPQATATDQQPCLQAVGHGRDDQKDWDPKDKDDHSFGDDNNYGDDQKDKMKMKTKMAGHDDPPDPDRGFIWMKIKMKMKGWDAWDWDAAPPPRDIAGWIKIKIFMWIWIGTPPDPDTHTDDHPWIKMWTTGGNFGTAWIATPSSTIIGTHDTDDGD

Secondary structure (DSSP, 8-state):
-------------------------------------PPPPPPBTT-TTS-B-TT-EEEEEEE--SSPPPGGGGGGPPPPPS-EEEEEEEEEE-GGG-EEEEEEEEETTEEE--EEEEETTEEEE-TTSHHHHS-TT--SSEEEEEEEEES-SS-EETTEE-SSEEEEEEEEEEEE-PPTT------EEEEEEEEEEEEEEEEEEEPTTT--EEEEEEEEEEEEEEEE-TT-SS-EEPPTTEEEEEEEETTTEEEEEE-TTS-EEEEEEEE---

Sequence (274 aa):
MTVRIALALATLGLASAAVVTDLATGVAPALAQRSGKAKPPKPACDLKGFPLVVGNSWTFVPTAAPAQPPEAMLRFIPPQPQKVKLTVAAIAPGAGGTTVVTLDEDVDGRILHPTITCGSGKFDITPDSILFAAEPGGYFGIELTSWQRKGTTWQVSKGGLVGPEWREDIAATWKRVPSEGIQAELGDGKLEMERRFVIQKKETITKMGSGESWSALGVAIEITGRVILPGVERPAEMPAGWVNWIWLADGVGPVQFRNSYFHQYTVSELTLVK

Mean predicted aligned error: 9.64 Å